Protein AF-A0A6B2G668-F1 (afdb_monomer)

Secondary structure (DSSP, 8-state):
--S-SSTT-----PPPPPB-----HHHHHT--SHHHHHHHHHHHHHHHHHHHHTT-TT--HHHHHHHHHHHHHHHHHHHS---SSTT-HHHHHHHHHHHHTT--EEEE-SS-TT-EEEES-HHHHHHHHHHHHHHHHHHHHHHHHHT-SS--HHHHHHHHHHHHHHHHHHHHHHHHHHHH-HHHHT--TTSPP-TTSHHHHHHHHHHHHHHHHHHHHHHHHHTT--HHHHHHHHHHHHHHHHHHHHHHHTTTTS--HHHHHHHHHHHHHHHHHHHHHHHHHHHHHHHTT-HHHHHHHHHHHHHHHHHHHHHHHHHHHT--TT---

Solvent-accessible surface area (backbone atoms only — not comparable to full-atom values): 17352 Å² total; per-residue (Å²): 145,80,86,58,80,62,83,70,70,82,81,92,77,72,56,82,61,54,65,65,91,62,80,53,60,60,54,45,76,71,31,88,48,74,65,48,41,50,50,46,52,46,56,35,52,48,48,52,54,42,59,50,46,76,72,41,87,82,55,48,75,66,60,51,48,53,40,47,52,62,43,50,51,57,52,44,44,45,65,58,42,87,59,97,52,94,83,29,68,66,54,28,52,52,49,15,61,52,55,27,56,48,44,73,44,44,33,44,28,46,54,31,80,92,44,73,49,74,45,56,28,49,63,55,50,53,25,52,53,29,40,42,48,16,47,49,30,41,50,52,20,47,51,54,56,70,72,46,90,64,96,47,70,66,56,53,50,50,24,35,52,27,14,53,50,14,22,50,27,23,50,50,20,51,52,46,31,62,76,72,35,46,83,68,29,69,55,59,97,84,58,77,76,47,62,66,29,60,43,52,33,48,26,53,24,24,44,28,52,18,53,31,32,51,52,50,41,50,53,37,57,75,69,64,53,59,68,67,62,49,49,52,41,44,52,53,25,36,50,28,26,50,50,25,43,58,46,51,55,78,42,71,91,67,58,46,63,60,39,47,37,50,54,38,49,40,49,38,50,29,42,52,50,47,29,52,44,30,48,54,49,19,54,53,29,43,77,67,70,37,51,72,60,15,54,50,26,49,50,53,26,56,54,37,50,57,51,39,55,52,37,50,53,52,42,64,69,48,65,59,101,82,64,101,121

pLDDT: mean 86.09, std 13.9, range [29.0, 98.5]

Mean predicted aligned error: 7.04 Å

Organism: Myxobolus squamalis (NCBI:txid59785)

InterPro domains:
  IPR004328 BRO1 domain [PF03097] (101-308)
  IPR004328 BRO1 domain [PS51180] (1-325)
  IPR004328 BRO1 domain [SM01041] (10-325)
  IPR038499 BRO1 domain superfamily [G3DSA:1.25.40.280] (6-325)
  IPR038898 BRO1 domain-containing protein BROX [PTHR23032] (7-321)

Foldseek 3Di:
DAPDLLVQDDDDAFDFKDKDQWQLVLQVVVQPDPVSVVLSVQLRVLVVVLRVLLVDPPRDPVNNVVSLVSNLVSLVCLQAPDDPDPVCPVVRNVSSVVSQQRTKMWMAFRQHRVDIDIDRGSLVVLLSSLLSLLRSLQVVLNVLSVPDPHDDPVSLVSSLVSLVSSLVSLVVSLVSCVVPVVCPAPDDLPDADGCSHPLNSLLSSLSSVLSSLSSVLSVCVVVVHDLVVNLVSLVSSLVSLVSNLVSLVSCVVRHDLRSVLVSLVSVLSNLSSLLVSLQSVLVVCVVVVVNVSSVVSVVSNVVSVVVSVVSVVVNVVSDDPPDPD

Sequence (325 aa):
RVYSVIMDIWWYRNNLKKTSENKFEMMKVYAINSYSNAVCNNFRSIRANLTSMFWDENTSTDNLEIGLKNYLSLLNDALHPNLSSSENDKKSVEFSNKMRKLVTFSWNQSVCKENEAVCTDIAFDMFNILFQAGLFFSIKARNTVLELQNYNEESITSAFRNLKKAAGYFQKSREIAKSFLMESFNGDAYRKPSDLDDRIVTAHYLQCMGEATELAIMRAKENKLKAEVISELNIQAINHYRQACRELASFSTKTTQQLLKWITFINLKTQLIEVRSYHTLSQVMLNQEKCGHALRCIRECSEGIKLLQKLVKQFENSHSPHNKE

Structure (mmCIF, N/CA/C/O backbone):
data_AF-A0A6B2G668-F1
#
_entry.id   AF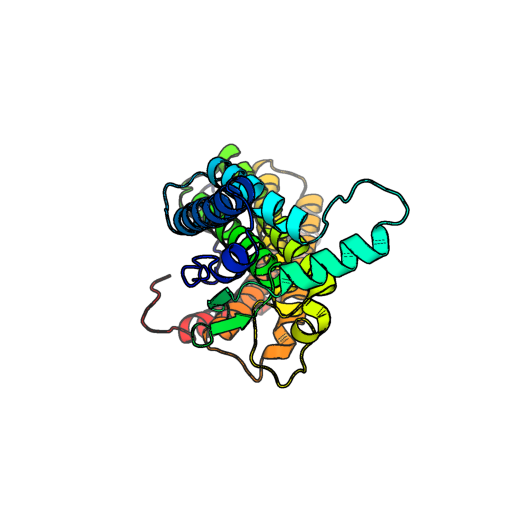-A0A6B2G668-F1
#
loop_
_atom_site.group_PDB
_atom_site.id
_atom_site.type_symbol
_atom_site.label_atom_id
_atom_site.label_alt_id
_atom_site.label_comp_id
_atom_site.label_asym_id
_atom_site.label_entity_id
_atom_site.label_seq_id
_atom_site.pdbx_PDB_ins_code
_atom_site.Cartn_x
_atom_site.Cartn_y
_atom_site.Cartn_z
_atom_site.occupancy
_atom_site.B_iso_or_equiv
_atom_site.auth_seq_id
_atom_site.auth_comp_id
_atom_site.auth_asym_id
_atom_site.auth_atom_id
_atom_site.pdbx_PDB_model_num
ATOM 1 N N . ARG A 1 1 ? -4.961 8.803 33.121 1.00 34.62 1 ARG A N 1
ATOM 2 C CA . ARG A 1 1 ? -5.962 8.729 32.026 1.00 34.62 1 ARG A CA 1
ATOM 3 C C . ARG A 1 1 ? -5.492 9.451 30.740 1.00 34.62 1 ARG A C 1
ATOM 5 O O . ARG A 1 1 ? -6.336 9.972 30.033 1.00 34.62 1 ARG A O 1
ATOM 12 N N . VAL A 1 2 ? -4.185 9.455 30.414 1.00 29.27 2 VAL A N 1
ATOM 13 C CA . VAL A 1 2 ? -3.633 10.013 29.145 1.00 29.27 2 VAL A CA 1
ATOM 14 C C . VAL A 1 2 ? -2.539 9.110 28.529 1.00 29.27 2 VAL A C 1
ATOM 16 O O . VAL A 1 2 ? -2.069 9.354 27.429 1.00 29.27 2 VAL A O 1
ATOM 19 N N . TYR A 1 3 ? -2.169 8.000 29.173 1.00 29.00 3 TYR A N 1
ATOM 20 C CA . TYR A 1 3 ? -1.243 7.038 28.574 1.00 29.00 3 TYR A CA 1
ATOM 21 C C . TYR A 1 3 ? -2.004 6.085 27.635 1.00 29.00 3 TYR A C 1
ATOM 23 O O . TYR A 1 3 ? -2.989 5.490 28.063 1.00 29.00 3 TYR A O 1
ATOM 31 N N . SER A 1 4 ? -1.497 5.941 26.403 1.00 40.59 4 SER A N 1
ATOM 32 C CA . SER A 1 4 ? -1.741 4.849 25.435 1.00 40.59 4 SER A CA 1
ATOM 33 C C . SER A 1 4 ? -2.722 5.034 24.258 1.00 40.59 4 SER A C 1
ATOM 35 O O . SER A 1 4 ? -3.169 4.042 23.693 1.00 40.59 4 SER A O 1
ATOM 37 N N . VAL A 1 5 ? -3.012 6.248 23.771 1.00 42.16 5 VAL A N 1
ATOM 38 C CA . VAL A 1 5 ? -3.681 6.350 22.445 1.00 42.16 5 VAL A CA 1
ATOM 39 C C . V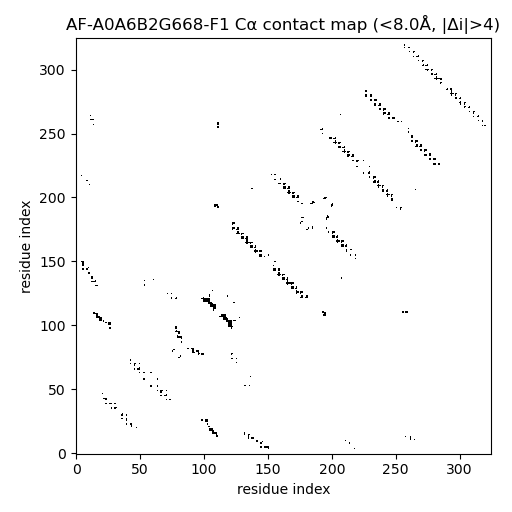AL A 1 5 ? -2.726 5.954 21.301 1.00 42.16 5 VAL A C 1
ATOM 41 O O . VAL A 1 5 ? -3.164 5.375 20.311 1.00 42.16 5 VAL A O 1
ATOM 44 N N . ILE A 1 6 ? -1.416 6.188 21.461 1.00 44.66 6 ILE A N 1
ATOM 45 C CA . ILE A 1 6 ? -0.401 5.887 20.431 1.00 44.66 6 ILE A CA 1
ATOM 46 C C . ILE A 1 6 ? 0.139 4.456 20.500 1.00 44.66 6 ILE A C 1
ATOM 48 O O . ILE A 1 6 ? 0.384 3.863 19.455 1.00 44.66 6 ILE A O 1
ATOM 52 N N . MET A 1 7 ? 0.238 3.853 21.694 1.00 47.22 7 MET A N 1
ATOM 53 C CA . MET A 1 7 ? 0.719 2.463 21.863 1.00 47.22 7 MET A CA 1
ATOM 54 C C . MET A 1 7 ? -0.196 1.396 21.226 1.00 47.22 7 MET A C 1
ATOM 56 O O . MET A 1 7 ? 0.107 0.208 21.253 1.00 47.22 7 MET A O 1
ATOM 60 N N . ASP A 1 8 ? -1.308 1.820 20.636 1.00 63.72 8 ASP A N 1
ATOM 61 C CA . ASP A 1 8 ? -2.401 0.982 20.165 1.00 63.72 8 ASP A CA 1
ATOM 62 C C . ASP A 1 8 ? -2.439 0.824 18.631 1.00 63.72 8 ASP A C 1
ATOM 64 O O . ASP A 1 8 ? -3.310 0.108 18.107 1.00 63.72 8 ASP A O 1
ATOM 68 N N . ILE A 1 9 ? -1.529 1.498 17.913 1.00 77.06 9 ILE A N 1
ATOM 69 C CA . ILE A 1 9 ? -1.408 1.459 16.453 1.00 77.06 9 ILE A CA 1
ATOM 70 C C . ILE A 1 9 ? -0.158 0.677 16.066 1.00 77.06 9 ILE A C 1
ATOM 72 O O . ILE A 1 9 ? 0.967 1.152 16.148 1.00 77.06 9 ILE A O 1
ATOM 76 N N . TRP A 1 10 ? -0.389 -0.537 15.586 1.00 85.44 10 TRP A N 1
ATOM 77 C CA . TRP A 1 10 ? 0.645 -1.420 15.065 1.00 85.44 10 TRP A CA 1
ATOM 78 C C . TRP A 1 10 ? 0.310 -1.812 13.631 1.00 85.44 10 TRP A C 1
ATOM 80 O O . TRP A 1 10 ? -0.824 -2.210 13.362 1.00 85.44 10 TRP A O 1
ATOM 90 N N . TRP A 1 11 ? 1.265 -1.700 12.707 1.00 91.75 11 TRP A N 1
ATOM 91 C CA . TRP A 1 11 ? 1.040 -1.999 11.295 1.00 91.75 11 TRP A CA 1
ATOM 92 C C . TRP A 1 11 ? 2.079 -2.960 10.729 1.00 91.75 11 TRP A C 1
ATOM 94 O O . TRP A 1 11 ? 3.279 -2.687 10.746 1.00 91.75 11 TRP A O 1
ATOM 104 N N . TYR A 1 12 ? 1.605 -4.063 10.157 1.00 91.25 12 TYR A N 1
ATOM 105 C CA . TYR A 1 12 ? 2.434 -4.998 9.411 1.00 91.25 12 TYR A CA 1
ATOM 106 C C . TYR A 1 12 ? 2.729 -4.466 8.003 1.00 91.25 12 TYR A C 1
ATOM 108 O O . TYR A 1 12 ? 1.878 -3.842 7.354 1.00 91.25 12 TYR A O 1
ATOM 116 N N . ARG A 1 13 ? 3.941 -4.734 7.511 1.00 90.50 13 ARG A N 1
ATOM 117 C CA . ARG A 1 13 ? 4.382 -4.367 6.163 1.00 90.50 13 ARG A CA 1
ATOM 118 C C . ARG A 1 13 ? 4.992 -5.566 5.459 1.00 90.50 13 ARG A C 1
ATOM 120 O O . ARG A 1 13 ? 5.776 -6.312 6.040 1.00 90.50 13 ARG A O 1
ATOM 127 N N . ASN A 1 14 ? 4.663 -5.707 4.179 1.00 90.56 14 ASN A N 1
ATOM 128 C CA . ASN A 1 14 ? 5.443 -6.551 3.286 1.00 90.56 14 ASN A CA 1
ATOM 129 C C . ASN A 1 14 ? 6.790 -5.882 2.994 1.00 90.56 14 ASN A C 1
ATOM 131 O O . ASN A 1 14 ? 6.941 -4.665 3.103 1.00 90.56 14 ASN A O 1
ATOM 135 N N . ASN A 1 15 ? 7.774 -6.698 2.627 1.00 89.25 15 ASN A N 1
ATOM 136 C CA . ASN A 1 15 ? 9.116 -6.210 2.341 1.00 89.25 15 ASN A CA 1
ATOM 137 C C . ASN A 1 15 ? 9.142 -5.396 1.047 1.00 89.25 15 ASN A C 1
ATOM 139 O O . ASN A 1 15 ? 8.422 -5.702 0.095 1.00 89.25 15 ASN A O 1
ATOM 143 N N . LEU A 1 16 ? 10.046 -4.419 1.005 1.00 92.62 16 LEU A N 1
ATOM 144 C CA . LEU A 1 16 ? 10.418 -3.737 -0.224 1.00 92.62 16 LEU A CA 1
ATOM 145 C C . LEU A 1 16 ? 10.910 -4.738 -1.278 1.00 92.62 16 LEU A C 1
ATOM 147 O O . LEU A 1 16 ? 11.586 -5.730 -0.976 1.00 92.62 16 LEU A O 1
ATOM 151 N N . LYS A 1 17 ? 10.574 -4.449 -2.531 1.00 92.56 17 LYS A N 1
ATOM 152 C CA . LYS A 1 17 ? 10.952 -5.248 -3.687 1.00 92.56 17 LYS A CA 1
ATOM 153 C C . LYS A 1 17 ? 12.376 -4.917 -4.127 1.00 92.56 17 LYS A C 1
ATOM 155 O O . LYS A 1 17 ? 12.809 -3.766 -4.094 1.00 92.56 17 LYS A O 1
ATOM 160 N N . LYS A 1 18 ? 13.099 -5.943 -4.559 1.00 91.75 18 LYS A N 1
ATOM 161 C CA . LYS A 1 18 ? 14.429 -5.885 -5.162 1.00 91.75 18 LYS A CA 1
ATOM 162 C C . LYS A 1 18 ? 14.295 -6.052 -6.669 1.00 91.75 18 LYS A C 1
ATOM 164 O O . LYS A 1 18 ? 13.475 -6.842 -7.135 1.00 91.75 18 LYS A O 1
ATOM 169 N N . THR A 1 19 ? 15.137 -5.333 -7.397 1.00 93.38 19 THR A N 1
ATOM 170 C CA . THR A 1 19 ? 15.257 -5.419 -8.852 1.00 93.38 19 THR A CA 1
ATOM 171 C C . THR A 1 19 ? 16.706 -5.641 -9.239 1.00 93.38 19 THR A C 1
ATOM 173 O O . THR A 1 19 ? 17.610 -5.152 -8.561 1.00 93.38 19 THR A O 1
ATOM 176 N N . SER A 1 20 ? 16.928 -6.317 -10.364 1.00 90.56 20 SER A N 1
ATOM 177 C CA . SER A 1 20 ? 18.243 -6.348 -11.002 1.00 90.56 20 SER A CA 1
ATOM 178 C C . SER A 1 20 ? 18.624 -4.970 -11.566 1.00 90.56 20 SER A C 1
ATOM 180 O O . SER A 1 20 ? 17.755 -4.158 -11.922 1.00 90.56 20 SER A O 1
ATOM 182 N N . GLU A 1 21 ? 19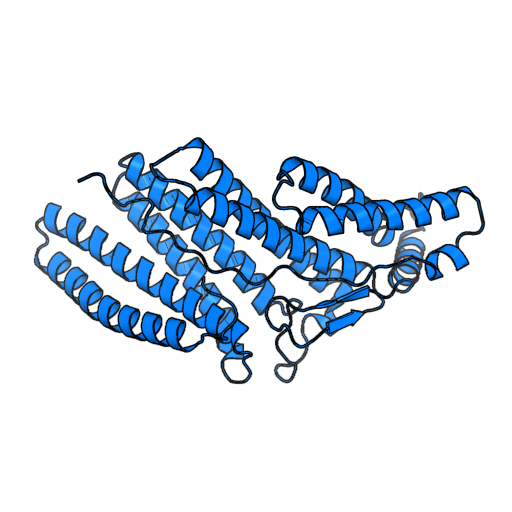.929 -4.703 -11.674 1.00 88.38 21 GLU A N 1
ATOM 183 C CA . GLU A 1 21 ? 20.428 -3.551 -12.430 1.00 88.38 21 GLU A CA 1
ATOM 184 C C . GLU A 1 21 ? 20.060 -3.719 -13.912 1.00 88.38 21 GLU A C 1
ATOM 186 O O . GLU A 1 21 ? 20.155 -4.817 -14.466 1.00 88.38 21 GLU A O 1
ATOM 191 N N . ASN A 1 22 ? 19.653 -2.628 -14.563 1.00 85.19 22 ASN A N 1
ATOM 192 C CA . ASN A 1 22 ? 19.373 -2.617 -15.991 1.00 85.19 22 ASN A CA 1
ATOM 193 C C . ASN A 1 22 ? 20.272 -1.611 -16.706 1.00 85.19 22 ASN A C 1
ATOM 195 O O . ASN A 1 22 ? 20.292 -0.428 -16.366 1.00 85.19 22 ASN A O 1
ATOM 199 N N . LYS A 1 23 ? 21.016 -2.088 -17.704 1.00 83.31 23 LYS A N 1
ATOM 200 C CA . LYS A 1 23 ? 21.952 -1.269 -18.483 1.00 83.31 23 LYS A CA 1
ATOM 201 C C . LYS A 1 23 ? 21.315 -0.618 -19.716 1.00 83.31 23 LYS A C 1
ATOM 203 O O . LYS A 1 23 ? 21.957 0.229 -20.331 1.00 83.31 23 LYS A O 1
ATOM 208 N N . PHE A 1 24 ? 20.078 -0.995 -20.061 1.00 84.56 24 PHE A N 1
ATOM 209 C CA . PHE A 1 24 ? 19.338 -0.495 -21.226 1.00 84.56 24 PHE A CA 1
ATOM 210 C C . PHE A 1 24 ? 20.064 -0.714 -22.571 1.00 84.56 24 PHE A C 1
ATOM 212 O O . PHE A 1 24 ? 19.872 0.043 -23.518 1.00 84.56 24 PHE A O 1
ATOM 219 N N . GLU A 1 25 ? 20.891 -1.762 -22.681 1.00 79.81 25 GLU A N 1
ATOM 220 C CA . GLU A 1 25 ? 21.737 -2.002 -23.866 1.00 79.81 25 GLU A CA 1
ATOM 221 C C . GLU A 1 25 ? 20.923 -2.186 -25.152 1.00 79.81 25 GLU A C 1
ATOM 223 O O . GLU A 1 25 ? 21.275 -1.637 -26.190 1.00 79.81 25 GLU A O 1
ATOM 228 N N . MET A 1 26 ? 19.783 -2.876 -25.083 1.00 80.25 26 MET A N 1
ATOM 229 C CA . MET A 1 26 ? 18.918 -3.058 -26.252 1.00 80.25 26 MET A CA 1
ATOM 230 C C . MET A 1 26 ? 18.333 -1.740 -26.762 1.00 80.25 26 MET A C 1
ATOM 232 O O . MET A 1 26 ? 18.198 -1.579 -27.967 1.00 80.25 26 MET A O 1
ATOM 236 N N . MET A 1 27 ? 18.048 -0.765 -25.892 1.00 80.50 27 MET A N 1
ATOM 237 C CA . MET A 1 27 ? 17.644 0.573 -26.346 1.00 80.50 27 MET A CA 1
ATOM 238 C C . MET A 1 27 ? 18.794 1.295 -27.055 1.00 80.50 27 MET A C 1
ATOM 240 O O . MET A 1 27 ? 18.551 1.991 -28.039 1.00 80.50 27 MET A O 1
ATOM 244 N N . LYS A 1 28 ? 20.045 1.078 -26.623 1.00 78.00 28 LYS A N 1
ATOM 245 C CA . LYS A 1 28 ? 21.222 1.647 -27.297 1.00 78.00 28 LYS A CA 1
ATOM 246 C C . LYS A 1 28 ? 21.428 1.091 -28.703 1.00 78.00 28 LYS A C 1
ATOM 248 O O . LYS A 1 28 ? 21.901 1.826 -29.560 1.00 78.00 28 LYS A O 1
ATOM 253 N N . VAL A 1 29 ? 21.028 -0.155 -28.977 1.00 81.38 29 VAL A N 1
ATOM 254 C CA . VAL A 1 29 ? 21.064 -0.719 -30.344 1.00 81.38 29 VAL A CA 1
ATOM 255 C C . VAL A 1 29 ? 20.230 0.125 -31.317 1.00 81.38 29 VAL A C 1
ATOM 257 O O . VAL A 1 29 ? 20.604 0.283 -32.475 1.00 81.38 29 VAL A O 1
ATOM 260 N N . TYR A 1 30 ? 19.134 0.720 -30.841 1.00 77.94 30 TYR A N 1
ATOM 261 C CA . TYR A 1 30 ? 18.271 1.604 -31.632 1.00 77.94 30 TYR A CA 1
ATOM 262 C C . TYR A 1 30 ? 18.656 3.091 -31.526 1.00 77.94 30 TYR A C 1
ATOM 264 O O . TYR A 1 30 ? 18.058 3.932 -32.199 1.00 77.94 30 TYR A O 1
ATOM 272 N N . ALA A 1 31 ? 19.651 3.443 -30.707 1.00 80.75 31 ALA A N 1
ATOM 273 C CA . ALA A 1 31 ? 20.118 4.812 -30.533 1.00 80.75 31 ALA A CA 1
ATOM 274 C C . ALA A 1 31 ? 21.119 5.192 -31.637 1.00 80.75 31 ALA A C 1
ATOM 276 O O . ALA A 1 31 ? 22.329 5.033 -31.500 1.00 80.75 31 ALA A O 1
ATOM 277 N N . ILE A 1 32 ? 20.601 5.730 -32.743 1.00 80.69 32 ILE A N 1
ATOM 278 C CA . ILE A 1 32 ? 21.392 6.019 -33.955 1.00 80.69 32 ILE A CA 1
ATOM 279 C C . ILE A 1 32 ? 22.260 7.286 -33.805 1.00 80.69 32 ILE A C 1
ATOM 281 O O . ILE A 1 32 ? 23.269 7.434 -34.489 1.00 80.69 32 ILE A O 1
ATOM 285 N N . ASN A 1 33 ? 21.899 8.213 -32.909 1.00 84.81 33 ASN A N 1
ATOM 286 C CA . ASN A 1 33 ? 22.607 9.485 -32.717 1.00 84.81 33 ASN A CA 1
ATOM 287 C C . ASN A 1 33 ? 23.057 9.713 -31.260 1.00 84.81 33 ASN A C 1
ATOM 289 O O . ASN A 1 33 ? 22.611 9.041 -30.326 1.00 84.81 33 ASN A O 1
ATOM 293 N N . SER A 1 34 ? 23.953 10.688 -31.063 1.00 85.62 34 SER A N 1
ATOM 294 C CA . SER A 1 34 ? 24.505 11.047 -29.746 1.00 85.62 34 SER A CA 1
ATOM 295 C C . SER A 1 34 ? 23.423 11.442 -28.737 1.00 85.62 34 SER A C 1
ATOM 297 O O . SER A 1 34 ? 23.525 11.094 -27.562 1.00 85.62 34 SER A O 1
ATOM 299 N N . TYR A 1 35 ? 22.353 12.092 -29.201 1.00 84.38 35 TYR A N 1
ATOM 300 C CA . TYR A 1 35 ? 21.208 12.470 -28.376 1.00 84.38 35 TYR A CA 1
ATOM 301 C C . TYR A 1 35 ? 20.456 11.248 -27.826 1.00 84.38 35 TYR A C 1
ATOM 303 O O . TYR A 1 35 ? 20.211 11.154 -26.627 1.00 84.38 35 TYR A O 1
ATOM 311 N N . SER A 1 36 ? 20.159 10.261 -28.671 1.00 82.69 36 SER A N 1
ATOM 312 C CA . SER A 1 36 ? 19.461 9.027 -28.278 1.00 82.69 36 SER A CA 1
ATOM 313 C C . SER A 1 36 ? 20.292 8.197 -27.294 1.00 82.69 36 SER A C 1
ATOM 315 O O . SER A 1 36 ? 19.753 7.612 -26.353 1.00 82.69 36 SER A O 1
ATOM 317 N N . ASN A 1 37 ? 21.620 8.202 -27.455 1.00 84.94 37 ASN A N 1
ATOM 318 C CA . ASN A 1 37 ? 22.536 7.589 -26.493 1.00 84.94 37 ASN A CA 1
ATOM 319 C C . ASN A 1 37 ? 22.541 8.326 -25.146 1.00 84.94 37 ASN A C 1
ATOM 321 O O . ASN A 1 37 ? 22.518 7.682 -24.095 1.00 84.94 37 ASN A O 1
ATOM 325 N N . ALA A 1 38 ? 22.512 9.662 -25.157 1.00 86.56 38 ALA A N 1
ATOM 326 C CA . ALA A 1 38 ? 22.386 10.455 -23.937 1.00 86.56 38 ALA A CA 1
ATOM 327 C C . ALA A 1 38 ? 21.068 10.157 -23.200 1.00 86.56 38 ALA A C 1
ATOM 329 O O . ALA A 1 38 ? 21.081 9.990 -21.981 1.00 86.56 38 ALA A O 1
ATOM 330 N N . VAL A 1 39 ? 19.956 9.990 -23.927 1.00 84.81 39 VAL A N 1
ATOM 331 C CA . VAL A 1 39 ? 18.661 9.586 -23.353 1.00 84.81 39 VAL A CA 1
ATOM 332 C C . VAL A 1 39 ? 18.754 8.212 -22.682 1.00 84.81 39 VAL A C 1
ATOM 334 O O . VAL A 1 39 ? 18.346 8.076 -21.531 1.00 84.81 39 VAL A O 1
ATOM 337 N N . CYS A 1 40 ? 19.348 7.206 -23.333 1.00 86.06 40 CYS A N 1
ATOM 338 C CA . CYS A 1 40 ? 19.516 5.870 -22.739 1.00 86.06 40 CYS A CA 1
ATOM 339 C C . CYS A 1 40 ? 20.367 5.901 -21.456 1.00 86.06 40 CYS A C 1
ATOM 341 O O . CYS A 1 40 ? 20.038 5.246 -20.464 1.00 86.06 40 CYS A O 1
ATOM 343 N N . ASN A 1 41 ? 21.441 6.696 -21.446 1.00 88.19 41 ASN A N 1
ATOM 344 C CA . ASN A 1 41 ? 22.265 6.889 -20.251 1.00 88.19 41 ASN A CA 1
ATOM 345 C C . ASN A 1 41 ? 21.493 7.605 -19.133 1.00 88.19 41 ASN A C 1
ATOM 347 O O . ASN A 1 41 ? 21.644 7.248 -17.963 1.00 88.19 41 ASN A O 1
ATOM 351 N N . ASN A 1 42 ? 20.629 8.558 -19.489 1.00 89.06 42 ASN A N 1
ATOM 352 C CA . ASN A 1 42 ? 19.759 9.242 -18.541 1.00 89.06 42 ASN A CA 1
ATOM 353 C C . ASN A 1 42 ? 18.739 8.278 -17.907 1.00 89.06 42 ASN A C 1
ATOM 355 O O . ASN A 1 42 ? 18.627 8.232 -16.685 1.00 89.06 42 ASN A O 1
ATOM 359 N N . PHE A 1 43 ? 18.081 7.426 -18.708 1.00 89.50 43 PHE A N 1
ATOM 360 C CA . PHE A 1 43 ? 17.201 6.353 -18.214 1.00 89.50 43 PHE A CA 1
ATOM 361 C C . PHE A 1 43 ? 17.905 5.473 -17.176 1.00 89.50 43 PHE A C 1
ATOM 363 O O . PHE A 1 43 ? 17.362 5.226 -16.096 1.00 89.50 43 PHE A O 1
ATOM 370 N N . ARG A 1 44 ? 19.131 5.029 -17.483 1.00 91.88 44 ARG A N 1
ATOM 371 C CA . ARG A 1 44 ? 19.931 4.201 -16.574 1.00 91.88 44 ARG A CA 1
ATOM 372 C C . ARG A 1 44 ? 20.255 4.931 -15.273 1.00 91.88 44 ARG A C 1
ATOM 374 O O . ARG A 1 44 ? 20.041 4.371 -14.200 1.00 91.88 44 ARG A O 1
ATOM 381 N N . SER A 1 45 ? 20.775 6.155 -15.365 1.00 92.88 45 SER A N 1
ATOM 382 C CA . SER A 1 45 ? 21.207 6.935 -14.200 1.00 92.88 45 SER A CA 1
ATOM 383 C C . SER A 1 45 ? 20.033 7.287 -13.282 1.00 92.88 45 SER A C 1
ATOM 385 O O . SER A 1 45 ? 20.111 7.049 -12.076 1.00 92.88 45 SER A O 1
ATOM 387 N N . ILE A 1 46 ? 18.917 7.757 -13.851 1.00 94.69 46 ILE A N 1
ATOM 388 C CA . ILE A 1 46 ? 17.707 8.096 -13.094 1.00 94.69 46 ILE A CA 1
ATOM 389 C C . ILE A 1 46 ? 17.131 6.854 -12.413 1.00 94.69 46 ILE A C 1
ATOM 391 O O . ILE A 1 46 ? 16.832 6.912 -11.220 1.00 94.69 46 ILE A O 1
ATOM 395 N N . ARG A 1 47 ? 17.014 5.722 -13.128 1.00 95.00 47 ARG A N 1
ATOM 396 C CA . ARG A 1 47 ? 16.509 4.479 -12.529 1.00 95.00 47 ARG A CA 1
ATOM 397 C C . ARG A 1 47 ? 17.395 4.022 -11.378 1.00 95.00 47 ARG A C 1
ATOM 399 O O . ARG A 1 47 ? 16.870 3.713 -10.315 1.00 95.00 47 ARG A O 1
ATOM 406 N N . ALA A 1 48 ? 18.715 3.988 -11.575 1.00 94.12 48 ALA A N 1
ATOM 407 C CA . ALA A 1 48 ? 19.658 3.551 -10.549 1.00 94.12 48 ALA A CA 1
ATOM 408 C C . ALA A 1 48 ? 19.535 4.408 -9.280 1.00 94.12 48 ALA A C 1
ATOM 410 O O . ALA A 1 48 ? 19.331 3.858 -8.196 1.00 94.12 48 ALA A O 1
ATOM 411 N N . ASN A 1 49 ? 19.544 5.736 -9.437 1.00 94.44 49 ASN A N 1
ATOM 412 C CA . ASN A 1 49 ? 19.388 6.687 -8.338 1.00 94.44 49 ASN A CA 1
ATOM 413 C C . ASN A 1 49 ? 18.050 6.506 -7.595 1.00 94.44 49 ASN A C 1
ATOM 415 O O . ASN A 1 49 ? 18.019 6.413 -6.368 1.00 94.44 49 ASN A O 1
ATOM 419 N N . LEU A 1 50 ? 16.940 6.377 -8.330 1.00 96.31 50 LEU A N 1
ATOM 420 C CA . LEU A 1 50 ? 15.627 6.129 -7.732 1.00 96.31 50 LEU A CA 1
ATOM 421 C C . LEU A 1 50 ? 15.590 4.790 -6.980 1.00 96.31 50 LEU A C 1
ATOM 423 O O . LEU A 1 50 ? 15.065 4.711 -5.872 1.00 96.31 50 LEU A O 1
ATOM 427 N N . THR A 1 51 ? 16.160 3.728 -7.553 1.00 94.75 51 THR A N 1
ATOM 428 C CA . THR A 1 51 ? 16.173 2.421 -6.889 1.00 94.75 51 THR A CA 1
ATOM 429 C C . THR A 1 51 ? 16.996 2.426 -5.606 1.00 94.75 51 THR A C 1
ATOM 431 O O . THR A 1 51 ? 16.572 1.791 -4.646 1.00 94.75 51 THR A O 1
ATOM 434 N N . SER A 1 52 ? 18.109 3.169 -5.543 1.00 94.12 52 SER A N 1
ATOM 435 C CA . SER A 1 52 ? 18.882 3.319 -4.304 1.00 94.12 52 SER A CA 1
ATOM 436 C C . SER A 1 52 ? 18.141 4.125 -3.238 1.00 94.12 52 SER A C 1
ATOM 438 O O . SER A 1 52 ? 18.193 3.752 -2.070 1.00 94.12 52 SER A O 1
ATOM 440 N N . MET A 1 53 ? 17.387 5.160 -3.630 1.00 95.44 53 MET A N 1
ATOM 441 C CA . MET A 1 53 ? 16.587 5.978 -2.704 1.00 95.44 53 MET A CA 1
ATOM 442 C C . MET A 1 53 ? 15.563 5.154 -1.907 1.00 95.44 53 MET A C 1
ATOM 444 O O . MET A 1 53 ? 15.302 5.455 -0.748 1.00 95.44 53 MET A O 1
ATOM 448 N N . PHE A 1 54 ? 14.995 4.085 -2.481 1.00 94.06 54 PHE A N 1
ATOM 449 C CA . PHE A 1 54 ? 14.049 3.231 -1.747 1.00 94.06 54 PHE A CA 1
ATOM 450 C C . PHE A 1 54 ? 14.674 2.482 -0.563 1.00 94.06 54 PHE A C 1
ATOM 452 O O . PHE A 1 54 ? 13.944 2.104 0.351 1.00 94.06 54 PHE A O 1
ATOM 459 N N . TRP A 1 55 ? 15.984 2.229 -0.596 1.00 91.56 55 TRP A N 1
ATOM 460 C CA . TRP A 1 55 ? 16.697 1.456 0.427 1.00 91.56 55 TRP A CA 1
ATOM 461 C C . TRP A 1 55 ? 17.469 2.330 1.415 1.00 91.56 55 TRP A C 1
ATOM 463 O O . TRP A 1 55 ? 17.973 1.812 2.407 1.00 91.56 55 TRP A O 1
ATOM 473 N N . ASP A 1 56 ? 17.557 3.634 1.162 1.00 91.38 56 ASP A N 1
ATOM 474 C CA . ASP A 1 56 ? 18.166 4.586 2.080 1.00 91.38 56 ASP A CA 1
ATOM 475 C C . ASP A 1 56 ? 17.135 5.081 3.105 1.00 91.38 56 ASP A C 1
ATOM 477 O O . ASP A 1 56 ? 16.147 5.746 2.779 1.00 91.38 56 ASP A O 1
ATOM 481 N N . GLU A 1 57 ? 17.381 4.775 4.377 1.00 84.88 57 GLU A N 1
ATOM 482 C CA . GLU A 1 57 ? 16.515 5.170 5.487 1.00 84.88 57 GLU A CA 1
ATOM 483 C C . GLU A 1 57 ? 16.417 6.693 5.643 1.00 84.88 57 GLU A C 1
ATOM 485 O O . GLU A 1 57 ? 15.377 7.189 6.084 1.00 84.88 57 GLU A O 1
ATOM 490 N N . ASN A 1 58 ? 17.434 7.444 5.214 1.00 89.50 58 ASN A N 1
ATOM 491 C CA . ASN A 1 58 ? 17.465 8.905 5.313 1.00 89.50 58 ASN A CA 1
ATOM 492 C C . ASN A 1 58 ? 16.770 9.608 4.145 1.00 89.50 58 ASN A C 1
ATOM 494 O O . ASN A 1 58 ? 16.577 10.825 4.179 1.00 89.50 58 ASN A O 1
ATOM 498 N N . THR A 1 59 ? 16.346 8.864 3.120 1.00 92.19 59 THR A N 1
ATOM 499 C CA . THR A 1 59 ? 15.630 9.452 1.992 1.00 92.19 59 THR A CA 1
ATOM 500 C C . THR A 1 59 ? 14.312 10.071 2.471 1.00 92.19 59 THR A C 1
ATOM 502 O O . THR A 1 59 ? 13.442 9.399 3.045 1.00 92.19 59 THR A O 1
ATOM 505 N N . SER A 1 60 ? 14.172 11.378 2.229 1.00 93.06 60 SER A N 1
ATOM 506 C CA . SER A 1 60 ? 12.954 12.134 2.511 1.00 93.06 60 SER A CA 1
ATOM 507 C C . SER A 1 60 ? 11.858 11.789 1.502 1.00 93.06 60 SER A C 1
ATOM 509 O O . SER A 1 60 ? 12.123 11.402 0.360 1.00 93.06 60 SER A O 1
ATOM 511 N N . THR A 1 61 ? 10.601 11.963 1.908 1.00 93.88 61 THR A N 1
ATOM 512 C CA . THR A 1 61 ? 9.461 11.728 1.013 1.00 93.88 61 THR A CA 1
ATOM 513 C C . THR A 1 61 ? 9.492 12.627 -0.216 1.00 93.88 61 THR A C 1
ATOM 515 O O . THR A 1 61 ? 9.103 12.189 -1.291 1.00 93.88 61 THR A O 1
ATOM 518 N N . ASP A 1 62 ? 9.988 13.855 -0.076 1.00 94.25 62 ASP A N 1
ATOM 519 C CA . ASP A 1 62 ? 9.979 14.843 -1.155 1.00 94.25 62 ASP A CA 1
ATOM 520 C C . ASP A 1 62 ? 11.079 14.547 -2.190 1.00 94.25 62 ASP A C 1
ATOM 522 O O . ASP A 1 62 ? 10.835 14.617 -3.395 1.00 94.25 62 ASP A O 1
ATOM 526 N N . ASN A 1 63 ? 12.264 14.108 -1.742 1.00 95.38 63 ASN A N 1
ATOM 527 C CA . ASN A 1 63 ? 13.340 13.678 -2.641 1.00 95.38 63 ASN A CA 1
ATOM 528 C C . ASN A 1 63 ? 12.920 12.461 -3.470 1.00 95.38 63 ASN A C 1
ATOM 530 O O . ASN A 1 63 ? 13.168 12.416 -4.678 1.00 95.38 63 ASN A O 1
ATOM 534 N N . LEU A 1 64 ? 12.237 11.500 -2.839 1.00 96.38 64 LEU A N 1
ATOM 535 C CA . LEU A 1 64 ? 11.710 10.344 -3.551 1.00 96.38 64 LEU A CA 1
ATOM 536 C C . LEU A 1 64 ? 10.666 10.755 -4.597 1.00 96.38 64 LEU A C 1
ATOM 538 O O . LEU A 1 64 ? 10.667 10.208 -5.695 1.00 96.38 64 LEU A O 1
ATOM 542 N N . GLU A 1 65 ? 9.801 11.730 -4.306 1.00 96.19 65 GLU A N 1
ATOM 543 C CA . GLU A 1 65 ? 8.809 12.220 -5.275 1.00 96.19 65 GLU A CA 1
ATOM 544 C C . GLU A 1 65 ? 9.443 12.877 -6.491 1.00 96.19 65 GLU A C 1
ATOM 546 O O . GLU A 1 65 ? 8.974 12.665 -7.609 1.00 96.19 65 GLU A O 1
ATOM 551 N N . ILE A 1 66 ? 10.532 13.622 -6.302 1.00 96.75 66 ILE A N 1
ATOM 552 C CA . ILE A 1 66 ? 11.299 14.186 -7.415 1.00 96.75 66 ILE A CA 1
ATOM 553 C C . ILE A 1 66 ? 11.892 13.055 -8.267 1.00 96.75 66 ILE A C 1
ATOM 555 O O . ILE A 1 66 ? 11.741 13.062 -9.490 1.00 96.75 66 ILE A O 1
ATOM 559 N N . GLY A 1 67 ? 12.509 12.051 -7.634 1.00 96.75 67 GLY A N 1
ATOM 560 C CA . GLY A 1 67 ? 13.046 10.877 -8.328 1.00 96.75 67 GLY A CA 1
ATOM 561 C C . GLY A 1 67 ? 11.972 10.098 -9.095 1.00 96.75 67 GLY A C 1
ATOM 562 O O . GLY A 1 67 ? 12.161 9.763 -10.266 1.00 96.75 67 GLY A O 1
ATOM 563 N N . LEU A 1 68 ? 10.816 9.872 -8.463 1.00 97.50 68 LEU A N 1
ATOM 564 C CA . LEU A 1 68 ? 9.653 9.231 -9.072 1.00 97.50 68 LEU A CA 1
ATOM 565 C C . LEU A 1 68 ? 9.142 10.034 -10.260 1.00 97.50 68 LEU A C 1
ATOM 567 O O . LEU A 1 68 ? 8.950 9.460 -11.324 1.00 97.50 68 LEU A O 1
ATOM 571 N N . LYS A 1 69 ? 8.962 11.350 -10.118 1.00 96.62 69 LYS A N 1
ATOM 572 C CA . LYS A 1 69 ? 8.497 12.219 -11.204 1.00 96.62 69 LYS A CA 1
ATOM 573 C C . LYS A 1 69 ? 9.424 12.136 -12.415 1.00 96.62 69 LYS A C 1
ATOM 575 O O . LYS A 1 69 ? 8.934 11.951 -13.524 1.00 96.62 69 LYS A O 1
ATOM 580 N N . ASN A 1 70 ? 10.736 12.214 -12.190 1.00 95.75 70 ASN A N 1
ATOM 581 C CA . ASN A 1 70 ? 11.740 12.161 -13.253 1.00 95.75 70 ASN A CA 1
ATOM 582 C C . ASN A 1 70 ? 11.759 10.807 -13.971 1.00 95.75 70 ASN A C 1
ATOM 584 O O . ASN A 1 70 ? 11.918 10.758 -15.187 1.00 95.75 70 ASN A O 1
ATOM 588 N N . TYR A 1 71 ? 11.613 9.698 -13.239 1.00 96.12 71 TYR A N 1
ATOM 589 C CA . TYR A 1 71 ? 11.626 8.379 -13.867 1.00 96.12 71 TYR A CA 1
ATOM 590 C C . TYR A 1 71 ? 10.292 8.038 -14.535 1.00 96.12 71 TYR A C 1
ATOM 592 O O . TYR A 1 71 ? 10.262 7.583 -15.676 1.00 96.12 71 TYR A O 1
ATOM 600 N N . LEU A 1 72 ? 9.177 8.292 -13.849 1.00 95.69 72 LEU A N 1
ATOM 601 C CA . LEU A 1 72 ? 7.840 7.998 -14.356 1.00 95.69 72 LEU A CA 1
ATOM 602 C C . LEU A 1 72 ? 7.492 8.847 -15.578 1.00 95.69 72 LEU A C 1
ATOM 604 O O . LEU A 1 72 ? 6.779 8.341 -16.436 1.00 95.69 72 LEU A O 1
ATOM 608 N N . SER A 1 73 ? 7.998 10.082 -15.703 1.00 93.25 73 SER A N 1
ATOM 609 C CA . SER A 1 73 ? 7.818 10.866 -16.932 1.00 93.25 73 SER A CA 1
ATOM 610 C C . SER A 1 73 ? 8.476 10.179 -18.126 1.00 93.25 73 SER A C 1
ATOM 612 O O . SER A 1 73 ? 7.834 10.010 -19.154 1.00 93.25 73 SER A O 1
ATOM 614 N N . LEU A 1 74 ? 9.705 9.679 -17.961 1.00 90.81 74 LEU A N 1
ATOM 615 C CA . LEU A 1 74 ? 10.415 8.956 -19.016 1.00 90.81 74 LEU A CA 1
ATOM 616 C C . LEU A 1 74 ? 9.698 7.660 -19.420 1.00 90.81 74 LEU A C 1
ATOM 618 O O . LEU A 1 74 ? 9.592 7.352 -20.607 1.00 90.81 74 LEU A O 1
ATOM 622 N N . LEU A 1 75 ? 9.179 6.900 -18.448 1.00 92.06 75 LEU A N 1
ATOM 623 C CA . LEU A 1 75 ? 8.381 5.705 -18.744 1.00 92.06 75 LEU A CA 1
ATOM 624 C C . LEU A 1 75 ? 7.057 6.070 -19.420 1.00 92.06 75 LEU A C 1
ATOM 626 O O . LEU A 1 75 ? 6.652 5.401 -20.365 1.00 92.06 75 LEU A O 1
ATOM 630 N N . ASN A 1 76 ? 6.400 7.138 -18.969 1.00 90.88 76 ASN A N 1
ATOM 631 C CA . ASN A 1 76 ? 5.153 7.607 -19.556 1.00 90.88 76 ASN A CA 1
ATOM 632 C C . ASN A 1 76 ? 5.346 8.055 -21.008 1.00 90.88 76 ASN A C 1
ATOM 634 O O . ASN A 1 76 ? 4.532 7.693 -21.847 1.00 90.88 76 ASN A O 1
ATOM 638 N N . ASP A 1 77 ? 6.434 8.756 -21.323 1.00 87.94 77 ASP A N 1
ATOM 639 C CA . ASP A 1 77 ? 6.762 9.162 -22.694 1.00 87.94 77 ASP A CA 1
ATOM 640 C C . ASP A 1 77 ? 7.045 7.949 -23.596 1.00 87.94 77 ASP A C 1
ATOM 642 O O . ASP A 1 77 ? 6.708 7.956 -24.780 1.00 87.94 77 ASP A O 1
ATOM 646 N N . ALA A 1 78 ? 7.613 6.870 -23.042 1.00 85.81 78 ALA A N 1
ATOM 647 C CA . ALA A 1 78 ? 7.799 5.614 -23.767 1.00 85.81 78 ALA A CA 1
ATOM 648 C C . ALA A 1 78 ? 6.472 4.868 -24.020 1.00 85.81 78 ALA A C 1
ATOM 650 O O . ALA A 1 78 ? 6.321 4.228 -25.062 1.00 85.81 78 ALA A O 1
ATOM 651 N N . LEU A 1 79 ? 5.514 4.945 -23.088 1.00 86.44 79 LEU A N 1
ATOM 652 C CA . LEU A 1 79 ? 4.192 4.315 -23.213 1.00 86.44 79 LEU A CA 1
ATOM 653 C C . LEU A 1 79 ? 3.219 5.134 -24.071 1.00 86.44 79 LEU A C 1
ATOM 655 O O . LEU A 1 79 ? 2.419 4.559 -24.811 1.00 86.44 79 LEU A O 1
ATOM 659 N N . HIS A 1 80 ? 3.304 6.458 -23.989 1.00 85.19 80 HIS A N 1
ATOM 660 C CA . HIS A 1 80 ? 2.426 7.427 -24.638 1.00 85.19 80 HIS A CA 1
ATOM 661 C C . HIS A 1 80 ? 3.254 8.466 -25.410 1.00 85.19 80 HIS A C 1
ATOM 663 O O . HIS A 1 80 ? 3.277 9.644 -25.045 1.00 85.19 80 HIS A O 1
ATOM 669 N N . PRO A 1 81 ? 3.951 8.049 -26.479 1.00 79.38 81 PRO A N 1
ATOM 670 C CA . PRO A 1 81 ? 4.808 8.939 -27.249 1.00 79.38 81 PRO A CA 1
ATOM 671 C C . PRO A 1 81 ? 3.969 10.025 -27.930 1.00 79.38 81 PRO A C 1
ATOM 673 O O . PRO A 1 81 ? 3.070 9.733 -28.723 1.00 79.38 81 PRO A O 1
ATOM 676 N N . ASN A 1 82 ? 4.283 11.290 -27.651 1.00 72.06 82 ASN A N 1
ATOM 677 C CA . ASN A 1 82 ? 3.640 12.420 -28.314 1.00 72.06 82 ASN A CA 1
ATOM 678 C C . ASN A 1 82 ? 4.300 12.670 -29.679 1.00 72.06 82 ASN A C 1
ATOM 680 O O . ASN A 1 82 ? 5.288 13.397 -29.790 1.00 72.06 82 ASN A O 1
ATOM 684 N N . LEU A 1 83 ? 3.776 12.017 -30.719 1.00 69.62 83 LEU A N 1
ATOM 685 C CA . LEU A 1 83 ? 4.211 12.206 -32.102 1.00 69.62 83 LEU A CA 1
ATOM 686 C C . LEU A 1 83 ? 3.318 13.267 -32.755 1.00 69.62 83 LEU A C 1
ATOM 688 O O . LEU A 1 83 ? 2.141 13.029 -33.019 1.00 69.62 83 LEU A O 1
ATOM 692 N N . SER A 1 84 ? 3.872 14.444 -33.032 1.00 55.19 84 SER A N 1
ATOM 693 C CA . SER A 1 84 ? 3.160 15.619 -33.548 1.00 55.19 84 SER A CA 1
ATOM 694 C C . SER A 1 84 ? 2.537 15.406 -34.946 1.00 55.19 84 SER A C 1
ATOM 696 O O . SER A 1 84 ? 3.187 15.706 -35.944 1.00 55.19 84 SER A O 1
ATOM 698 N N . SER A 1 85 ? 1.309 14.871 -35.032 1.00 55.62 85 SER A N 1
ATOM 699 C CA . SER A 1 85 ? 0.300 15.071 -36.106 1.00 55.62 85 SER A CA 1
ATOM 700 C C . SER A 1 85 ? -0.899 14.111 -35.959 1.00 55.62 85 SER A C 1
ATOM 702 O O . SER A 1 85 ? -0.789 13.038 -35.378 1.00 55.62 85 SER A O 1
ATOM 704 N N . SER A 1 86 ? -2.063 14.487 -36.495 1.00 52.59 86 SER A N 1
ATOM 705 C CA . SER A 1 86 ? -3.358 13.793 -36.343 1.00 52.59 86 SER A CA 1
ATOM 706 C C . SER A 1 86 ? -3.489 12.437 -37.064 1.00 52.59 86 SER A C 1
ATOM 708 O O . SER A 1 86 ? -4.404 11.679 -36.763 1.00 52.59 86 SER A O 1
ATOM 710 N N . GLU A 1 87 ? -2.571 12.078 -37.968 1.00 55.09 87 GLU A N 1
ATOM 711 C CA . GLU A 1 87 ? -2.471 10.726 -38.557 1.00 55.09 87 GLU A CA 1
ATOM 712 C C . GLU A 1 87 ? -1.609 9.762 -37.707 1.00 55.09 87 GLU A C 1
ATOM 714 O O . GLU A 1 87 ? -1.434 8.591 -38.060 1.00 55.09 87 GLU A O 1
ATOM 719 N N . ASN A 1 88 ? -1.051 10.232 -36.582 1.00 58.56 88 ASN A N 1
ATOM 720 C CA . ASN A 1 88 ? -0.030 9.508 -35.824 1.00 58.56 88 ASN A CA 1
ATOM 721 C C . ASN A 1 88 ? -0.544 8.566 -34.740 1.00 58.56 88 ASN A C 1
ATOM 723 O O . ASN A 1 88 ? 0.290 7.872 -34.172 1.00 58.56 88 ASN A O 1
ATOM 727 N N . ASP A 1 89 ? -1.844 8.448 -34.467 1.00 65.19 89 ASP A N 1
ATOM 728 C CA . ASP A 1 89 ? -2.313 7.560 -33.386 1.00 65.19 89 ASP A CA 1
ATOM 729 C C . ASP A 1 89 ? -1.938 6.090 -33.624 1.00 65.19 89 ASP A C 1
ATOM 731 O O . ASP A 1 89 ? -1.564 5.365 -32.706 1.00 65.19 89 ASP A O 1
ATOM 735 N N . LYS A 1 90 ? -1.938 5.633 -34.883 1.00 72.38 90 LYS A N 1
ATOM 736 C CA . LYS A 1 90 ? -1.465 4.277 -35.211 1.00 72.38 90 LYS A CA 1
ATOM 737 C C . LYS A 1 90 ? 0.056 4.149 -35.089 1.00 72.38 90 LYS A C 1
ATOM 739 O O . LYS A 1 90 ? 0.543 3.133 -34.600 1.00 72.38 90 LYS A O 1
ATOM 744 N N . LYS A 1 91 ? 0.808 5.178 -35.497 1.00 72.62 91 LYS A N 1
ATOM 745 C CA . LYS A 1 91 ? 2.281 5.199 -35.429 1.00 72.62 91 LYS A CA 1
ATOM 746 C C . LYS A 1 91 ? 2.792 5.335 -33.992 1.00 72.62 91 LYS A C 1
ATOM 748 O O . LYS A 1 91 ? 3.805 4.729 -33.657 1.00 72.62 91 LYS A O 1
ATOM 753 N N . SER A 1 92 ? 2.095 6.084 -33.142 1.00 72.12 92 SER A N 1
ATOM 754 C CA . SER A 1 92 ? 2.405 6.254 -31.720 1.00 72.12 92 SER A CA 1
ATOM 755 C C . SER A 1 92 ? 2.163 4.955 -30.959 1.00 72.12 92 SER A C 1
ATOM 757 O O . SER A 1 92 ? 3.032 4.520 -30.204 1.00 72.12 92 SER A O 1
ATOM 759 N N . VAL A 1 93 ? 1.052 4.268 -31.241 1.00 76.38 93 VAL A N 1
ATOM 760 C CA . VAL A 1 93 ? 0.766 2.932 -30.704 1.00 76.38 93 VAL A CA 1
ATOM 761 C C . VAL A 1 93 ? 1.799 1.908 -31.182 1.00 76.38 93 VAL A C 1
ATOM 763 O O . VAL A 1 93 ? 2.299 1.123 -30.377 1.00 76.38 93 VAL A O 1
ATOM 766 N N . GLU A 1 94 ? 2.175 1.916 -32.463 1.00 77.94 94 GLU A N 1
ATOM 767 C CA . GLU A 1 94 ? 3.201 1.007 -32.987 1.00 77.94 94 GLU A CA 1
ATOM 768 C C . GLU A 1 94 ? 4.581 1.266 -32.358 1.00 77.94 94 GLU A C 1
ATOM 770 O O . GLU A 1 94 ? 5.262 0.321 -31.950 1.00 77.94 94 GLU A O 1
ATOM 775 N N . PHE A 1 95 ? 4.984 2.533 -32.229 1.00 78.06 95 PHE A N 1
ATOM 776 C CA . PHE A 1 95 ? 6.234 2.919 -31.574 1.00 78.06 95 PHE A CA 1
ATOM 777 C C . PHE A 1 95 ? 6.245 2.515 -30.097 1.00 78.06 95 PHE A C 1
ATOM 779 O O . PHE A 1 95 ? 7.197 1.878 -29.652 1.00 78.06 95 PHE A O 1
ATOM 786 N N . SER A 1 96 ? 5.169 2.812 -29.362 1.00 80.50 96 SER A N 1
ATOM 787 C CA . SER A 1 96 ? 4.995 2.406 -27.962 1.00 80.50 96 SER A CA 1
ATOM 788 C C . SER A 1 96 ? 5.128 0.889 -27.808 1.00 80.50 96 SER A C 1
ATOM 790 O O . SER A 1 96 ? 5.922 0.405 -27.002 1.00 80.50 96 SER A O 1
ATOM 792 N N . ASN A 1 97 ? 4.449 0.109 -28.656 1.00 81.44 97 ASN A N 1
ATOM 793 C CA . ASN A 1 97 ? 4.524 -1.352 -28.624 1.00 81.44 97 ASN A CA 1
ATOM 794 C C . ASN A 1 97 ? 5.932 -1.898 -28.904 1.00 81.44 97 ASN A C 1
ATOM 796 O O . ASN A 1 97 ? 6.309 -2.915 -28.317 1.00 81.44 97 ASN A O 1
ATOM 800 N N . LYS A 1 98 ? 6.713 -1.237 -29.768 1.00 84.56 98 LYS A N 1
ATOM 801 C CA . LYS A 1 98 ? 8.124 -1.583 -30.000 1.00 84.56 98 LYS A CA 1
ATOM 802 C C . LYS A 1 98 ? 8.977 -1.232 -28.785 1.00 84.56 98 LYS A C 1
ATOM 804 O O . LYS A 1 98 ? 9.647 -2.114 -28.260 1.00 84.56 98 LYS A O 1
ATOM 809 N N . MET A 1 99 ? 8.901 0.011 -28.306 1.00 83.44 99 MET A N 1
ATOM 810 C CA . MET A 1 99 ? 9.695 0.512 -27.178 1.00 83.44 99 MET A CA 1
ATOM 811 C C . MET A 1 99 ? 9.474 -0.293 -25.901 1.00 83.44 99 MET A C 1
ATOM 813 O O . MET A 1 99 ? 10.438 -0.656 -25.228 1.00 83.44 99 MET A O 1
ATOM 817 N N . ARG A 1 100 ? 8.216 -0.634 -25.598 1.00 87.69 100 ARG A N 1
ATOM 818 C CA . ARG A 1 100 ? 7.851 -1.453 -24.437 1.00 87.69 100 ARG A CA 1
ATOM 819 C C . ARG A 1 100 ? 8.650 -2.746 -24.367 1.00 87.69 100 ARG A C 1
ATOM 821 O O . ARG A 1 100 ? 9.120 -3.099 -23.293 1.00 87.69 100 ARG A O 1
ATOM 828 N N . LYS A 1 101 ? 8.852 -3.411 -25.504 1.00 88.31 101 LYS A N 1
ATOM 829 C CA . LYS A 1 101 ? 9.454 -4.748 -25.594 1.00 88.31 101 LYS A CA 1
ATOM 830 C C . LYS A 1 101 ? 10.975 -4.737 -25.786 1.00 88.31 101 LYS A C 1
ATOM 832 O O . LYS A 1 101 ? 11.549 -5.768 -26.120 1.00 88.31 101 LYS A O 1
ATOM 837 N N . LEU A 1 102 ? 11.640 -3.597 -25.585 1.00 88.56 102 LEU A N 1
ATOM 838 C CA . LEU A 1 102 ? 13.096 -3.498 -25.746 1.00 88.56 102 LEU A CA 1
ATOM 839 C C . LEU A 1 102 ? 13.877 -3.921 -24.504 1.00 88.56 102 LEU A C 1
ATOM 841 O O . LEU A 1 102 ? 15.041 -4.290 -24.619 1.00 88.56 102 LEU A O 1
ATOM 845 N N . VAL A 1 103 ? 13.281 -3.833 -23.316 1.00 89.06 103 VAL A N 1
ATOM 846 C CA . VAL A 1 103 ? 14.022 -3.949 -22.059 1.00 89.06 103 VAL A CA 1
ATOM 847 C C . VAL A 1 103 ? 13.397 -5.009 -21.168 1.00 89.06 103 VAL A C 1
ATOM 849 O O . VAL A 1 103 ? 12.204 -4.971 -20.882 1.00 89.06 103 VAL A O 1
ATOM 852 N N . THR A 1 104 ? 14.225 -5.947 -20.712 1.00 91.06 104 THR A N 1
ATOM 853 C CA . THR A 1 104 ? 13.829 -6.983 -19.754 1.00 91.06 104 THR A CA 1
ATOM 854 C C . THR A 1 104 ? 14.096 -6.517 -18.335 1.00 91.06 104 THR A C 1
ATOM 856 O O . THR A 1 104 ? 15.216 -6.126 -18.011 1.00 91.06 104 THR A O 1
ATOM 859 N N . PHE A 1 105 ? 13.078 -6.592 -17.486 1.00 92.44 105 PHE A N 1
ATOM 860 C CA . PHE A 1 105 ? 13.150 -6.236 -16.075 1.00 92.44 105 PHE A CA 1
ATOM 861 C C . PHE A 1 105 ? 12.907 -7.458 -15.205 1.00 92.44 105 PHE A C 1
ATOM 863 O O . PHE A 1 105 ? 12.135 -8.346 -15.567 1.00 92.44 105 PHE A O 1
ATOM 870 N N . SER A 1 106 ? 13.555 -7.464 -14.046 1.00 92.25 106 SER A N 1
ATOM 871 C CA . SER A 1 106 ? 13.530 -8.567 -13.099 1.00 92.25 106 SER A CA 1
ATOM 872 C C . SER A 1 106 ? 13.238 -8.027 -11.708 1.00 92.25 106 SER A C 1
ATOM 874 O O . SER A 1 106 ? 13.986 -7.182 -11.213 1.00 92.25 106 SER A O 1
ATOM 876 N N . TRP A 1 107 ? 12.133 -8.471 -11.110 1.00 93.44 107 TRP A N 1
ATOM 877 C CA . TRP A 1 107 ? 11.648 -7.996 -9.814 1.00 93.44 107 TRP A CA 1
ATOM 878 C C . TRP A 1 107 ? 11.233 -9.158 -8.920 1.00 93.44 107 TRP A C 1
ATOM 880 O O . TRP A 1 107 ? 10.410 -9.990 -9.307 1.00 93.44 107 TRP A O 1
ATOM 890 N N . ASN A 1 108 ? 11.709 -9.177 -7.676 1.00 91.31 108 ASN A N 1
ATOM 891 C CA . ASN A 1 108 ? 11.165 -10.102 -6.682 1.00 91.31 108 ASN A CA 1
ATOM 892 C C . ASN A 1 108 ? 9.731 -9.701 -6.272 1.00 91.31 108 ASN A C 1
ATOM 894 O O . ASN A 1 108 ? 9.239 -8.617 -6.609 1.00 91.31 108 ASN A O 1
ATOM 898 N N . GLN A 1 109 ? 9.047 -10.582 -5.544 1.00 88.25 109 GLN A N 1
ATOM 899 C CA . GLN A 1 109 ? 7.677 -10.345 -5.085 1.00 88.25 109 GLN A CA 1
ATOM 900 C C . GLN A 1 109 ? 7.634 -10.022 -3.586 1.00 88.25 109 GLN A C 1
ATOM 902 O O . GLN A 1 109 ? 8.258 -10.706 -2.772 1.00 88.25 109 GLN A O 1
ATOM 907 N N . SER A 1 110 ? 6.851 -9.011 -3.211 1.00 89.12 110 SER A N 1
ATOM 908 C CA . SER A 1 110 ? 6.682 -8.562 -1.828 1.00 89.12 110 SER A CA 1
ATOM 909 C C . SER A 1 110 ? 5.927 -9.590 -0.987 1.00 89.12 110 SER A C 1
ATOM 911 O O . SER A 1 110 ? 6.270 -9.783 0.177 1.00 89.12 110 SER A O 1
ATOM 913 N N . VAL A 1 111 ? 4.959 -10.300 -1.578 1.00 86.31 111 VAL A N 1
ATOM 914 C CA . VAL A 1 111 ? 4.164 -11.353 -0.916 1.00 86.31 111 VAL A CA 1
ATOM 915 C C . VAL A 1 111 ? 4.794 -12.752 -1.005 1.00 86.31 111 VAL A C 1
ATOM 917 O O . VAL A 1 111 ? 4.346 -13.685 -0.335 1.00 86.31 111 VAL A O 1
ATOM 920 N N . CYS A 1 112 ? 5.825 -12.929 -1.839 1.00 79.31 112 CYS A N 1
ATOM 921 C CA . CYS A 1 112 ? 6.443 -14.225 -2.121 1.00 79.31 112 CYS A CA 1
ATOM 922 C C . CYS A 1 112 ? 7.944 -14.090 -2.440 1.00 79.31 112 CYS A C 1
ATOM 924 O O . CYS A 1 112 ? 8.341 -14.048 -3.604 1.00 79.31 112 CYS A O 1
ATOM 926 N N . LYS A 1 113 ? 8.794 -14.090 -1.406 1.00 69.75 113 LYS A N 1
ATOM 927 C CA . LYS A 1 113 ? 10.252 -13.887 -1.545 1.00 69.75 113 LYS A CA 1
ATOM 928 C C . LYS A 1 113 ? 10.963 -14.848 -2.505 1.00 69.75 113 LYS A C 1
ATOM 930 O O . LYS A 1 113 ? 11.978 -14.468 -3.074 1.00 69.75 113 LYS A O 1
ATOM 935 N N . GLU A 1 114 ? 10.456 -16.066 -2.668 1.00 67.81 114 GLU A N 1
ATOM 936 C CA . GLU A 1 114 ? 11.125 -17.135 -3.424 1.00 67.81 114 GLU A CA 1
ATOM 937 C C . GLU A 1 114 ? 10.973 -17.022 -4.947 1.00 67.81 114 GLU A C 1
ATOM 939 O O . GLU A 1 114 ? 11.640 -17.754 -5.671 1.00 67.81 114 GLU A O 1
ATOM 944 N N . ASN A 1 115 ? 10.115 -16.127 -5.451 1.00 72.44 115 ASN A N 1
ATOM 945 C CA . ASN A 1 115 ? 9.885 -15.996 -6.889 1.00 72.44 115 ASN A CA 1
ATOM 946 C C . ASN A 1 115 ? 10.323 -14.622 -7.394 1.00 72.44 115 ASN A C 1
ATOM 948 O O . ASN A 1 115 ? 9.885 -13.578 -6.901 1.00 72.44 115 ASN A O 1
ATOM 952 N N . GLU A 1 116 ? 11.136 -14.645 -8.440 1.00 83.75 116 GLU A N 1
ATOM 953 C CA . GLU A 1 116 ? 11.429 -13.488 -9.266 1.00 83.75 116 GLU A CA 1
ATOM 954 C C . GLU A 1 116 ? 10.485 -13.474 -10.473 1.00 83.75 116 GLU A C 1
ATOM 956 O O . GLU A 1 116 ? 10.221 -14.506 -11.090 1.00 83.75 116 GLU A O 1
ATOM 961 N N . ALA A 1 117 ? 9.934 -12.305 -10.781 1.00 87.12 117 ALA A N 1
ATOM 962 C CA . ALA A 1 117 ? 9.134 -12.076 -11.969 1.00 87.12 117 ALA A CA 1
ATOM 963 C C . ALA A 1 117 ? 9.981 -11.328 -12.995 1.00 87.12 117 ALA A C 1
ATOM 965 O O . ALA A 1 117 ? 10.445 -10.213 -12.741 1.00 87.12 117 ALA A O 1
ATOM 966 N N . VAL A 1 118 ? 10.146 -11.955 -14.155 1.00 89.69 118 VAL A N 1
ATOM 967 C CA . VAL A 1 118 ? 10.890 -11.415 -15.290 1.00 89.69 118 VAL A CA 1
ATOM 968 C C . VAL A 1 118 ? 9.903 -11.063 -16.393 1.00 89.69 118 VAL A C 1
ATOM 970 O O . VAL A 1 118 ? 9.060 -11.886 -16.752 1.00 89.69 118 VAL A O 1
ATOM 973 N N . CYS A 1 119 ? 9.989 -9.851 -16.934 1.00 90.31 119 CYS A N 1
ATOM 974 C CA . CYS A 1 119 ? 9.142 -9.421 -18.041 1.00 90.31 119 CYS A CA 1
ATOM 975 C C . CYS A 1 119 ? 9.878 -8.425 -18.940 1.00 90.31 119 CYS A C 1
ATOM 977 O O . CYS A 1 119 ? 10.538 -7.501 -18.459 1.00 90.31 119 CYS A O 1
ATOM 979 N N . THR A 1 120 ? 9.740 -8.605 -20.251 1.00 91.00 120 THR A N 1
ATOM 980 C CA . THR A 1 120 ? 10.245 -7.678 -21.269 1.00 91.00 120 THR A CA 1
ATOM 981 C C . THR A 1 120 ? 9.167 -6.662 -21.625 1.00 91.00 120 THR A C 1
ATOM 983 O O . THR A 1 120 ? 8.572 -6.713 -22.701 1.00 91.00 120 THR A O 1
ATOM 986 N N . ASP A 1 121 ? 8.874 -5.778 -20.674 1.00 91.62 121 ASP A N 1
ATOM 987 C CA . ASP A 1 121 ? 7.902 -4.701 -20.843 1.00 91.62 121 ASP A CA 1
ATOM 988 C C . ASP A 1 121 ? 8.233 -3.501 -19.944 1.00 91.62 121 ASP A C 1
ATOM 990 O O . ASP A 1 121 ? 8.332 -3.630 -18.724 1.00 91.62 121 ASP A O 1
ATOM 994 N N . ILE A 1 122 ? 8.345 -2.304 -20.519 1.00 93.12 122 ILE A N 1
ATOM 995 C CA . ILE A 1 122 ? 8.503 -1.055 -19.756 1.00 93.12 12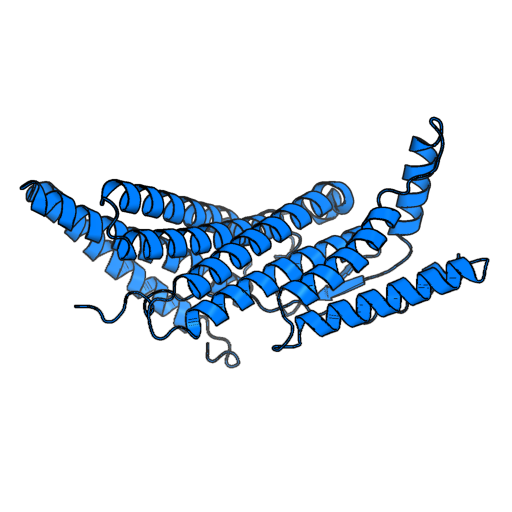2 ILE A CA 1
ATOM 996 C C . ILE A 1 122 ? 7.306 -0.803 -18.824 1.00 93.12 122 ILE A C 1
ATOM 998 O O . ILE A 1 122 ? 7.491 -0.316 -17.706 1.00 93.12 122 ILE A O 1
ATOM 1002 N N . ALA A 1 123 ? 6.086 -1.179 -19.226 1.00 93.50 123 ALA A N 1
ATOM 1003 C CA . ALA A 1 123 ? 4.908 -1.052 -18.368 1.00 93.50 123 ALA A CA 1
ATOM 1004 C C . ALA A 1 123 ? 5.024 -1.925 -17.107 1.00 93.50 123 ALA A C 1
ATOM 1006 O O . ALA A 1 123 ? 4.514 -1.552 -16.049 1.00 93.50 123 ALA A O 1
ATOM 1007 N N . PHE A 1 124 ? 5.734 -3.056 -17.192 1.00 94.25 124 PHE A N 1
ATOM 1008 C CA . PHE A 1 124 ? 6.028 -3.894 -16.032 1.00 94.25 124 PHE A CA 1
ATOM 1009 C C . PHE A 1 124 ? 6.998 -3.207 -15.064 1.00 94.25 124 PHE A C 1
ATOM 1011 O O . PHE A 1 124 ? 6.777 -3.267 -13.855 1.00 94.25 124 PHE A O 1
ATOM 1018 N N . ASP A 1 125 ? 8.020 -2.494 -15.543 1.00 95.19 125 ASP A N 1
ATOM 1019 C CA . ASP A 1 125 ? 8.886 -1.714 -14.646 1.00 95.19 125 ASP A CA 1
ATOM 1020 C C . ASP A 1 125 ? 8.125 -0.545 -14.008 1.00 95.19 125 ASP A C 1
ATOM 1022 O O . ASP A 1 125 ? 8.210 -0.346 -12.797 1.00 95.19 125 ASP A O 1
ATOM 1026 N N . MET A 1 126 ? 7.298 0.164 -14.788 1.00 96.31 126 MET A N 1
ATOM 1027 C CA . MET A 1 126 ? 6.443 1.240 -14.273 1.00 96.31 126 MET A CA 1
ATOM 1028 C C . MET A 1 126 ? 5.507 0.735 -13.170 1.00 96.31 126 MET A C 1
ATOM 1030 O O . MET A 1 126 ? 5.407 1.360 -12.113 1.00 96.31 126 MET A O 1
ATOM 1034 N N . PHE A 1 127 ? 4.868 -0.420 -13.382 1.00 96.62 127 PHE A N 1
ATOM 1035 C CA . PHE A 1 127 ? 4.052 -1.082 -12.367 1.00 96.62 127 PHE A CA 1
ATOM 1036 C C . PHE A 1 127 ? 4.843 -1.324 -11.077 1.00 96.62 127 PHE A C 1
ATOM 1038 O O . PHE A 1 127 ? 4.397 -0.926 -10.000 1.00 96.62 127 PHE A O 1
ATOM 1045 N N . ASN A 1 128 ? 6.015 -1.958 -11.177 1.00 96.12 128 ASN A N 1
ATOM 1046 C CA . ASN A 1 128 ? 6.797 -2.340 -10.004 1.00 96.12 128 ASN A CA 1
ATOM 1047 C C . ASN A 1 128 ? 7.375 -1.124 -9.267 1.00 96.12 128 ASN A C 1
ATOM 1049 O O . ASN A 1 128 ? 7.405 -1.145 -8.041 1.00 96.12 128 ASN A O 1
ATOM 1053 N N . ILE A 1 129 ? 7.765 -0.055 -9.968 1.00 97.56 129 ILE A N 1
ATOM 1054 C CA . ILE A 1 129 ? 8.217 1.202 -9.349 1.00 97.56 129 ILE A CA 1
ATOM 1055 C C . ILE A 1 129 ? 7.079 1.892 -8.596 1.00 97.56 129 ILE A C 1
ATOM 1057 O O . ILE A 1 129 ? 7.274 2.327 -7.462 1.00 97.56 129 ILE A O 1
ATOM 1061 N N . LEU A 1 130 ? 5.882 1.962 -9.186 1.00 98.19 130 LEU A N 1
ATOM 1062 C CA . LEU A 1 130 ? 4.702 2.502 -8.506 1.00 98.19 130 LEU A CA 1
ATOM 1063 C C . LEU A 1 130 ? 4.339 1.651 -7.282 1.00 98.19 130 LEU A C 1
ATOM 1065 O O . LEU A 1 130 ? 4.121 2.183 -6.198 1.00 98.19 130 LEU A O 1
ATOM 1069 N N . PHE A 1 131 ? 4.336 0.324 -7.421 1.00 97.69 131 PHE A N 1
ATOM 1070 C CA . PHE A 1 131 ? 4.070 -0.588 -6.308 1.00 97.69 131 PHE A CA 1
ATOM 1071 C C . PHE A 1 131 ? 5.109 -0.428 -5.185 1.00 97.69 131 PHE A C 1
ATOM 1073 O O . PHE A 1 131 ? 4.755 -0.345 -4.009 1.00 97.69 131 PHE A O 1
ATOM 1080 N N . GLN A 1 132 ? 6.389 -0.320 -5.545 1.00 96.75 132 GLN A N 1
ATOM 1081 C CA . GLN A 1 132 ? 7.493 -0.074 -4.621 1.00 96.75 132 GLN A CA 1
ATOM 1082 C C . GLN A 1 132 ? 7.346 1.267 -3.892 1.00 96.75 132 GLN A C 1
ATOM 1084 O O . GLN A 1 132 ? 7.559 1.325 -2.682 1.00 96.75 132 GLN A O 1
ATOM 1089 N N . ALA A 1 133 ? 6.933 2.328 -4.592 1.00 98.00 133 ALA A N 1
ATOM 1090 C CA . ALA A 1 133 ? 6.609 3.609 -3.971 1.00 98.00 133 ALA A CA 1
ATOM 1091 C C . ALA A 1 133 ? 5.472 3.460 -2.954 1.00 98.00 133 ALA A C 1
ATOM 1093 O O . ALA A 1 133 ? 5.601 3.926 -1.823 1.00 98.00 133 ALA A O 1
ATOM 1094 N N . GLY A 1 134 ? 4.406 2.735 -3.309 1.00 98.12 134 GLY A N 1
ATOM 1095 C CA . GLY A 1 134 ? 3.322 2.390 -2.387 1.00 98.12 134 GLY A CA 1
ATOM 1096 C C . GLY A 1 134 ? 3.833 1.755 -1.090 1.00 98.12 134 GLY A C 1
ATOM 1097 O O . GLY A 1 134 ? 3.520 2.228 0.007 1.00 98.12 134 GLY A O 1
ATOM 1098 N N . LEU A 1 135 ? 4.695 0.739 -1.204 1.00 96.94 135 LEU A N 1
ATOM 1099 C CA . LEU A 1 135 ? 5.322 0.100 -0.046 1.00 96.94 135 LEU A CA 1
ATOM 1100 C C . LEU A 1 135 ? 6.169 1.091 0.765 1.00 96.94 135 LEU A C 1
ATOM 1102 O O . LEU A 1 135 ? 5.968 1.197 1.975 1.00 96.94 135 LEU A O 1
ATOM 1106 N N . PHE A 1 136 ? 7.053 1.857 0.124 1.00 97.06 136 PHE A N 1
ATOM 1107 C CA . PHE A 1 136 ? 7.932 2.816 0.801 1.00 97.06 136 PHE A CA 1
ATOM 1108 C C . PHE A 1 136 ? 7.151 3.848 1.620 1.00 97.06 136 PHE A C 1
ATOM 1110 O O . PHE A 1 136 ? 7.403 4.007 2.815 1.00 97.06 136 PHE A O 1
ATOM 1117 N N . PHE A 1 137 ? 6.162 4.514 1.017 1.00 97.88 137 PHE A N 1
ATOM 1118 C CA . PHE A 1 137 ? 5.359 5.520 1.716 1.00 97.88 137 PHE A CA 1
ATOM 1119 C C . PHE A 1 137 ? 4.570 4.912 2.880 1.00 97.88 137 PHE A C 1
ATOM 1121 O O . PHE A 1 137 ? 4.471 5.525 3.945 1.00 97.88 137 PHE A O 1
ATOM 1128 N N . SER A 1 138 ? 4.062 3.686 2.719 1.00 97.12 138 SER A N 1
ATOM 1129 C CA . SER A 1 138 ? 3.380 2.982 3.807 1.00 97.12 138 SER A CA 1
ATOM 1130 C C . SER A 1 138 ? 4.331 2.630 4.961 1.00 97.12 138 SER A C 1
ATOM 1132 O O . SER A 1 138 ? 3.931 2.713 6.125 1.00 97.12 138 SER A O 1
ATOM 1134 N N . ILE A 1 139 ? 5.584 2.254 4.674 1.00 95.00 139 ILE A N 1
ATOM 1135 C CA . ILE A 1 139 ? 6.618 1.964 5.682 1.00 95.00 139 ILE A CA 1
ATOM 1136 C C . ILE A 1 139 ? 7.049 3.253 6.386 1.00 95.00 139 ILE A C 1
ATOM 1138 O O . ILE A 1 139 ? 7.103 3.273 7.611 1.00 95.00 139 ILE A O 1
ATOM 1142 N N . LYS A 1 140 ? 7.268 4.353 5.653 1.00 94.25 140 LYS A N 1
ATOM 1143 C CA . LYS A 1 140 ? 7.571 5.662 6.252 1.00 94.25 140 LYS A CA 1
ATOM 1144 C C . LYS A 1 140 ? 6.467 6.118 7.200 1.00 94.25 140 LYS A C 1
ATOM 1146 O O . LYS A 1 140 ? 6.769 6.508 8.319 1.00 94.25 140 LYS A O 1
ATOM 1151 N N . ALA A 1 141 ? 5.199 5.994 6.800 1.00 94.94 141 ALA A N 1
ATOM 1152 C CA . ALA A 1 141 ? 4.074 6.301 7.682 1.00 94.94 141 ALA A CA 1
ATOM 1153 C C . ALA A 1 141 ? 4.089 5.457 8.967 1.00 94.94 141 ALA A C 1
ATOM 1155 O O . ALA A 1 141 ? 3.861 5.991 10.049 1.00 94.94 141 ALA A O 1
ATOM 1156 N N . ARG A 1 142 ? 4.381 4.152 8.855 1.00 93.81 142 ARG A N 1
ATOM 1157 C CA . ARG A 1 142 ? 4.525 3.258 10.014 1.00 93.81 142 ARG A CA 1
ATOM 1158 C C . ARG A 1 142 ? 5.629 3.737 10.944 1.00 93.81 142 ARG A C 1
ATOM 1160 O O . ARG A 1 142 ? 5.380 3.865 12.134 1.00 93.81 142 ARG A O 1
ATOM 1167 N N . ASN A 1 143 ? 6.817 4.002 10.411 1.00 91.38 143 ASN A N 1
ATOM 1168 C CA . ASN A 1 143 ? 7.960 4.413 11.219 1.00 91.38 143 ASN A CA 1
ATOM 1169 C C . ASN A 1 143 ? 7.674 5.739 11.939 1.00 91.38 143 ASN A C 1
ATOM 1171 O O . ASN A 1 143 ? 7.868 5.812 13.146 1.00 91.38 143 ASN A O 1
ATOM 1175 N N . THR A 1 144 ? 7.069 6.718 11.252 1.00 91.56 144 THR A N 1
ATOM 1176 C CA . THR A 1 144 ? 6.618 7.970 11.882 1.00 91.56 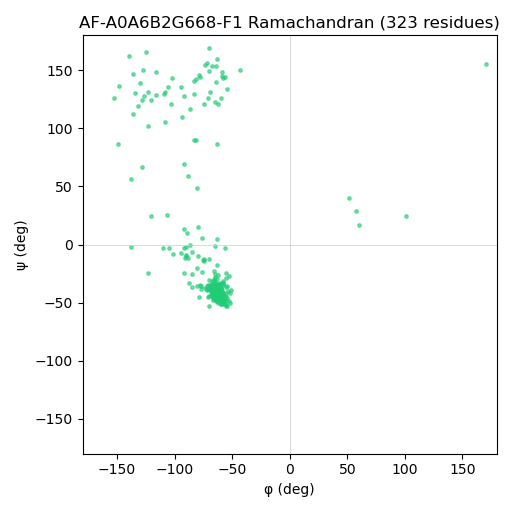144 THR A CA 1
ATOM 1177 C C . THR A 1 144 ? 5.686 7.716 13.066 1.00 91.56 144 THR A C 1
ATOM 1179 O O . THR A 1 144 ? 5.820 8.372 14.088 1.00 91.56 144 THR A O 1
ATOM 1182 N N . VAL A 1 145 ? 4.745 6.772 12.961 1.00 90.44 145 VAL A N 1
ATOM 1183 C CA . VAL A 1 145 ? 3.823 6.457 14.066 1.00 90.44 145 VAL A CA 1
ATOM 1184 C C . VAL A 1 145 ? 4.513 5.691 15.195 1.00 90.44 145 VAL A C 1
ATOM 1186 O O . VAL A 1 145 ? 4.217 5.949 16.356 1.00 90.44 145 VAL A O 1
ATOM 1189 N N . LEU A 1 146 ? 5.441 4.784 14.879 1.00 88.31 146 LEU A N 1
ATOM 1190 C CA . LEU A 1 146 ? 6.197 4.015 15.876 1.00 88.31 146 LEU A CA 1
ATOM 1191 C C . LEU A 1 146 ? 7.161 4.885 16.695 1.00 88.31 146 LEU A C 1
ATOM 1193 O O . LEU A 1 146 ? 7.407 4.589 17.860 1.00 88.31 146 LEU A O 1
ATOM 1197 N N . GLU A 1 147 ? 7.696 5.950 16.102 1.00 87.88 147 GLU A N 1
ATOM 1198 C CA . GLU A 1 147 ? 8.597 6.898 16.770 1.00 87.88 147 GLU A CA 1
ATOM 1199 C C . GLU A 1 147 ? 7.861 7.854 17.725 1.00 87.88 147 GLU A C 1
ATOM 1201 O O . GLU A 1 147 ? 8.489 8.518 18.555 1.00 87.88 147 GLU A O 1
ATOM 1206 N N . LEU A 1 148 ? 6.527 7.927 17.652 1.00 86.12 148 LEU A N 1
ATOM 1207 C CA . LEU A 1 148 ? 5.743 8.806 18.513 1.00 86.12 148 LEU A CA 1
ATOM 1208 C C . LEU A 1 148 ? 5.651 8.271 19.942 1.00 86.12 148 LEU A C 1
ATOM 1210 O O . LEU A 1 148 ? 5.072 7.222 20.210 1.00 86.12 148 LEU A O 1
ATOM 1214 N N . GLN A 1 149 ? 6.135 9.071 20.893 1.00 81.88 149 GLN A N 1
ATOM 1215 C CA . GLN A 1 149 ? 5.905 8.835 22.322 1.00 81.88 149 GLN A CA 1
ATOM 1216 C C . GLN A 1 149 ? 4.568 9.426 22.798 1.00 81.88 149 GLN A C 1
ATOM 1218 O O . GLN A 1 149 ? 3.895 8.837 23.640 1.00 81.88 149 GLN A O 1
ATOM 1223 N N . ASN A 1 150 ? 4.182 10.586 22.253 1.00 83.38 150 ASN A N 1
ATOM 1224 C CA . ASN A 1 150 ? 2.980 11.349 22.606 1.00 83.38 150 ASN A CA 1
ATOM 1225 C C . ASN A 1 150 ? 2.308 11.922 21.353 1.00 83.38 150 ASN A C 1
ATOM 1227 O O . ASN A 1 150 ? 2.924 11.973 20.286 1.00 83.38 150 ASN A O 1
ATOM 1231 N N . TYR A 1 151 ? 1.032 12.314 21.472 1.00 85.94 151 TYR A N 1
ATOM 1232 C CA . TYR A 1 151 ? 0.254 12.799 20.332 1.00 85.94 151 TYR A CA 1
ATOM 1233 C C . TYR A 1 151 ? 0.919 14.035 19.733 1.00 85.94 151 TYR A C 1
ATOM 1235 O O . TYR A 1 151 ? 1.184 15.009 20.436 1.00 85.94 151 TYR A O 1
ATOM 1243 N N . ASN A 1 152 ? 1.176 13.990 18.427 1.00 91.81 152 ASN A N 1
ATOM 1244 C CA . ASN A 1 152 ? 1.739 15.094 17.666 1.00 91.81 152 ASN A CA 1
ATOM 1245 C C . ASN A 1 152 ? 0.969 15.231 16.346 1.00 91.81 152 ASN A C 1
ATOM 1247 O O . ASN A 1 152 ? 1.054 14.369 15.470 1.00 91.81 152 ASN A O 1
ATOM 1251 N N . GLU A 1 153 ? 0.222 16.325 16.206 1.00 92.38 153 GLU A N 1
ATOM 1252 C CA . GLU A 1 153 ? -0.652 16.578 15.054 1.00 92.38 153 GLU A CA 1
ATOM 1253 C C . GLU A 1 153 ? 0.106 16.593 13.717 1.00 92.38 153 GLU A C 1
ATOM 1255 O O . GLU A 1 153 ? -0.389 16.070 12.717 1.00 92.38 153 GLU A O 1
ATOM 1260 N N . GLU A 1 154 ? 1.313 17.160 13.691 1.00 94.38 154 GLU A N 1
ATOM 1261 C CA . GLU A 1 154 ? 2.135 17.271 12.483 1.00 94.38 154 GLU A CA 1
ATOM 1262 C C . GLU A 1 154 ? 2.589 15.889 11.999 1.00 94.38 154 GLU A C 1
ATOM 1264 O O . GLU A 1 154 ? 2.432 15.547 10.825 1.00 94.38 154 GLU A O 1
ATOM 1269 N N . SER A 1 155 ? 3.064 15.051 12.921 1.00 93.75 155 SER A N 1
ATOM 1270 C CA . SER A 1 155 ? 3.510 13.687 12.622 1.00 93.75 155 SER A CA 1
ATOM 1271 C C . SER A 1 155 ? 2.352 12.794 12.179 1.00 93.75 155 SER A C 1
ATOM 1273 O O . SER A 1 155 ? 2.473 12.070 11.190 1.00 93.75 155 SER A O 1
ATOM 1275 N N . ILE A 1 156 ? 1.196 12.889 12.849 1.00 94.50 156 ILE A N 1
ATOM 1276 C CA . ILE A 1 156 ? -0.019 12.163 12.451 1.00 94.50 156 ILE A CA 1
ATOM 1277 C C . ILE A 1 156 ? -0.506 12.618 11.072 1.00 94.50 156 ILE A C 1
ATOM 1279 O O . ILE A 1 156 ? -0.851 11.782 10.235 1.00 94.50 156 ILE A O 1
ATOM 1283 N N . THR A 1 157 ? -0.481 13.921 10.792 1.00 95.50 157 THR A N 1
ATOM 1284 C CA . THR A 1 157 ? -0.851 14.466 9.478 1.00 95.50 157 THR A CA 1
ATOM 1285 C C . THR A 1 157 ? 0.120 14.008 8.388 1.00 95.50 157 THR A C 1
ATOM 1287 O O . THR A 1 157 ? -0.312 13.625 7.297 1.00 95.50 157 THR A O 1
ATOM 1290 N N . SER A 1 158 ? 1.422 13.978 8.679 1.00 95.75 158 SER A N 1
ATOM 1291 C CA . SER A 1 158 ? 2.449 13.471 7.765 1.00 95.75 158 SER A CA 1
ATOM 1292 C C . SER A 1 158 ? 2.254 11.980 7.462 1.00 95.75 158 SER A C 1
ATOM 1294 O O . SER A 1 158 ? 2.191 11.589 6.292 1.00 95.75 158 SER A O 1
ATOM 1296 N N . ALA A 1 159 ? 2.049 11.150 8.491 1.00 96.62 159 ALA A N 1
ATOM 1297 C CA . ALA A 1 159 ? 1.767 9.724 8.336 1.00 96.62 159 ALA A CA 1
ATOM 1298 C C . ALA A 1 159 ? 0.473 9.479 7.538 1.00 96.62 159 ALA A C 1
ATOM 1300 O O . ALA A 1 159 ? 0.461 8.661 6.615 1.00 96.62 159 ALA A O 1
ATOM 1301 N N . PHE A 1 160 ? -0.590 10.242 7.813 1.00 97.19 160 PHE A N 1
ATOM 1302 C CA . PHE A 1 160 ? -1.844 10.193 7.058 1.00 97.19 160 PHE A CA 1
ATOM 1303 C C . PHE A 1 160 ? -1.628 10.531 5.579 1.00 97.19 160 PHE A C 1
ATOM 1305 O O . PHE A 1 160 ? -2.071 9.789 4.698 1.00 97.19 160 PHE A O 1
ATOM 1312 N N . ARG A 1 161 ? -0.895 11.614 5.286 1.00 97.75 161 ARG A N 1
ATOM 1313 C CA . ARG A 1 161 ? -0.552 12.019 3.915 1.00 97.75 161 ARG A CA 1
ATOM 1314 C C . ARG A 1 161 ? 0.227 10.922 3.193 1.00 97.75 161 ARG A C 1
ATOM 1316 O O . ARG A 1 161 ? -0.084 10.615 2.044 1.00 97.75 161 ARG A O 1
ATOM 1323 N N . ASN A 1 162 ? 1.195 10.304 3.866 1.00 97.94 162 ASN A N 1
ATOM 1324 C CA . ASN A 1 162 ? 1.996 9.219 3.305 1.00 97.94 162 ASN A CA 1
ATOM 1325 C C . ASN A 1 162 ? 1.152 7.971 3.003 1.00 97.94 162 ASN A C 1
ATOM 1327 O O . ASN A 1 162 ? 1.297 7.398 1.927 1.00 97.94 162 ASN A O 1
ATOM 1331 N N . LEU A 1 163 ? 0.207 7.592 3.868 1.00 98.44 163 LEU A N 1
ATOM 1332 C CA . LEU A 1 163 ? -0.720 6.483 3.590 1.00 98.44 163 LEU A CA 1
ATOM 1333 C C . LEU A 1 163 ? -1.648 6.781 2.406 1.00 98.44 163 LEU A C 1
ATOM 1335 O O . LEU A 1 163 ? -1.880 5.912 1.565 1.00 98.44 163 LEU A O 1
ATOM 1339 N N . LYS A 1 164 ? -2.143 8.018 2.289 1.00 98.31 164 LYS A N 1
ATOM 1340 C CA . LYS A 1 164 ? -2.951 8.445 1.136 1.00 98.31 164 LYS A CA 1
ATOM 1341 C C . LYS A 1 164 ? -2.150 8.422 -0.167 1.00 98.31 164 LYS A C 1
ATOM 1343 O O . LYS A 1 164 ? -2.676 7.958 -1.178 1.00 98.31 164 LYS A O 1
ATOM 1348 N N . LYS A 1 165 ? -0.887 8.862 -0.137 1.00 97.94 165 LYS A N 1
ATOM 1349 C CA . LYS A 1 165 ? 0.046 8.744 -1.269 1.00 97.94 165 LYS A CA 1
ATOM 1350 C C . LYS A 1 165 ? 0.281 7.277 -1.634 1.00 97.94 165 LYS A C 1
ATOM 1352 O O . LYS A 1 165 ? 0.127 6.916 -2.796 1.00 97.94 165 LYS A O 1
ATOM 1357 N N . ALA A 1 166 ? 0.559 6.423 -0.646 1.00 98.44 166 ALA A N 1
ATOM 1358 C CA . ALA A 1 166 ? 0.751 4.988 -0.848 1.00 98.44 166 ALA A CA 1
ATOM 1359 C C . ALA A 1 166 ? -0.454 4.331 -1.540 1.00 98.44 166 ALA A C 1
ATOM 1361 O O . ALA A 1 166 ? -0.289 3.655 -2.555 1.00 98.44 166 ALA A O 1
ATOM 1362 N N . ALA A 1 167 ? -1.669 4.599 -1.050 1.00 98.50 167 ALA A N 1
ATOM 1363 C CA . ALA A 1 167 ? -2.903 4.132 -1.677 1.00 98.50 167 ALA A CA 1
ATOM 1364 C C . ALA A 1 167 ? -3.017 4.608 -3.138 1.00 98.50 167 ALA A C 1
ATOM 1366 O O . ALA A 1 167 ? -3.316 3.809 -4.023 1.00 98.50 167 ALA A O 1
ATOM 1367 N N . GLY A 1 168 ? -2.711 5.880 -3.414 1.00 98.31 168 GLY A N 1
ATOM 1368 C CA . GLY A 1 168 ? -2.693 6.421 -4.777 1.00 98.31 168 GLY A CA 1
ATOM 1369 C C . GLY A 1 168 ? -1.710 5.697 -5.705 1.00 98.31 168 GLY A C 1
ATOM 1370 O O . GLY A 1 168 ? -2.063 5.379 -6.839 1.00 98.31 168 GLY A O 1
ATOM 1371 N N . TYR A 1 169 ? -0.511 5.362 -5.222 1.00 98.50 169 TYR A N 1
ATOM 1372 C CA . TYR A 1 169 ? 0.471 4.606 -6.004 1.00 98.50 169 TYR A CA 1
ATOM 1373 C C . TYR A 1 169 ? 0.015 3.173 -6.310 1.00 98.50 169 TYR A C 1
ATOM 1375 O O . TYR A 1 169 ? 0.163 2.733 -7.450 1.00 98.50 169 TYR A O 1
ATOM 1383 N N . PHE A 1 170 ? -0.595 2.467 -5.349 1.00 98.31 170 PHE A N 1
ATOM 1384 C CA . PHE A 1 170 ? -1.189 1.146 -5.604 1.00 98.31 170 PHE A CA 1
ATOM 1385 C C . PHE A 1 170 ? -2.354 1.222 -6.593 1.00 98.31 170 PHE A C 1
ATOM 1387 O O . PHE A 1 170 ? -2.473 0.392 -7.490 1.00 98.31 170 PHE A O 1
ATOM 1394 N N . GLN A 1 171 ? -3.203 2.242 -6.479 1.00 97.56 171 GLN A N 1
ATOM 1395 C CA . GLN A 1 171 ? -4.273 2.457 -7.446 1.00 97.56 171 GLN A CA 1
ATOM 1396 C C . GLN A 1 171 ? -3.705 2.711 -8.848 1.00 97.56 171 GLN A C 1
ATOM 1398 O O . GLN A 1 171 ? -4.176 2.117 -9.818 1.00 97.56 171 GLN A O 1
ATOM 1403 N N . LYS A 1 172 ? -2.654 3.532 -8.967 1.00 97.31 172 LYS A N 1
ATOM 1404 C CA . LYS A 1 172 ? -2.056 3.824 -10.270 1.00 97.31 172 LYS A CA 1
ATOM 1405 C C . LYS A 1 172 ? -1.332 2.621 -10.868 1.00 97.31 172 LYS A C 1
ATOM 1407 O O . LYS A 1 172 ? -1.439 2.396 -12.070 1.00 97.31 172 LYS A O 1
ATOM 1412 N N . SER A 1 173 ? -0.634 1.824 -10.057 1.00 96.31 173 SER A N 1
ATOM 1413 C CA . SER A 1 173 ? -0.007 0.588 -10.536 1.00 96.31 173 SER A CA 1
ATOM 1414 C C . SER A 1 173 ? -1.069 -0.374 -11.079 1.00 96.31 173 SER A C 1
ATOM 1416 O O . SER A 1 173 ? -0.926 -0.885 -12.189 1.00 96.31 173 SER A O 1
ATOM 1418 N N . ARG A 1 174 ? -2.199 -0.520 -10.378 1.00 94.69 174 ARG A N 1
ATOM 1419 C CA . ARG A 1 174 ? -3.363 -1.290 -10.840 1.00 94.69 174 ARG A CA 1
ATOM 1420 C C . ARG A 1 174 ? -3.858 -0.839 -12.220 1.00 94.69 174 ARG A C 1
ATOM 1422 O O . ARG A 1 174 ? -4.107 -1.674 -13.084 1.00 94.69 174 ARG A O 1
ATOM 1429 N N . GLU A 1 175 ? -3.993 0.469 -12.443 1.00 94.44 175 GLU A N 1
ATOM 1430 C CA . GLU A 1 175 ? -4.419 1.034 -13.734 1.00 94.44 175 GLU A CA 1
ATOM 1431 C C . GLU A 1 175 ? -3.434 0.716 -14.867 1.00 94.44 175 GLU A C 1
ATOM 1433 O O . GLU A 1 175 ? -3.857 0.314 -15.954 1.00 94.44 175 GLU A O 1
ATOM 1438 N N . ILE A 1 176 ? -2.127 0.855 -14.612 1.00 93.69 176 ILE A N 1
ATOM 1439 C CA . ILE A 1 176 ? -1.076 0.506 -15.580 1.00 93.69 176 ILE A CA 1
ATOM 1440 C C . ILE A 1 176 ? -1.164 -0.975 -15.942 1.00 93.69 176 ILE A C 1
ATOM 1442 O O . ILE A 1 176 ? -1.154 -1.327 -17.122 1.00 93.69 176 ILE A O 1
ATOM 1446 N N . ALA A 1 177 ? -1.314 -1.848 -14.948 1.00 92.06 177 ALA A N 1
ATOM 1447 C CA . ALA A 1 177 ? -1.377 -3.276 -15.199 1.00 92.06 177 ALA A CA 1
ATOM 1448 C C . ALA A 1 177 ? -2.640 -3.692 -15.971 1.00 92.06 177 ALA A C 1
ATOM 1450 O O . ALA A 1 177 ? -2.539 -4.488 -16.903 1.00 92.06 177 ALA A O 1
ATOM 1451 N N . LYS A 1 178 ? -3.800 -3.088 -15.681 1.00 90.75 178 LYS A N 1
ATOM 1452 C CA . LYS A 1 178 ? -5.028 -3.293 -16.473 1.00 90.75 178 LYS A CA 1
ATOM 1453 C C . LYS A 1 178 ? -4.887 -2.821 -17.919 1.00 90.75 178 LYS A C 1
ATOM 1455 O O . LYS A 1 178 ? -5.392 -3.478 -18.820 1.00 90.75 178 LYS A O 1
ATOM 1460 N N . SER A 1 179 ? -4.203 -1.700 -18.135 1.00 89.62 179 SER A N 1
ATOM 1461 C CA . SER A 1 179 ? -4.080 -1.088 -19.464 1.00 89.62 179 SER A CA 1
ATOM 1462 C C . SER A 1 179 ? -3.068 -1.810 -20.355 1.00 89.62 179 SER A C 1
ATOM 1464 O O . SER A 1 179 ? -3.262 -1.904 -21.563 1.00 89.62 179 SER A O 1
ATOM 1466 N N . PHE A 1 180 ? -1.983 -2.321 -19.767 1.00 88.44 180 PHE A N 1
ATOM 1467 C CA . PHE A 1 180 ? -0.821 -2.779 -20.530 1.00 88.44 180 PHE A CA 1
ATOM 1468 C C . PHE A 1 180 ? -0.431 -4.238 -20.287 1.00 88.44 180 PHE A C 1
ATOM 1470 O O . PHE A 1 180 ? 0.185 -4.840 -21.164 1.00 88.44 180 PHE A O 1
ATOM 1477 N N . LEU A 1 181 ? -0.786 -4.818 -19.138 1.00 87.12 181 LEU A N 1
ATOM 1478 C CA . LEU A 1 181 ? -0.299 -6.125 -18.676 1.00 87.12 181 LEU A CA 1
ATOM 1479 C C . LEU A 1 181 ? -1.439 -7.133 -18.464 1.00 87.12 181 LEU A C 1
ATOM 1481 O O . LEU A 1 181 ? -1.292 -8.064 -17.674 1.00 87.12 181 LEU A O 1
ATOM 1485 N N . MET A 1 182 ? -2.573 -6.961 -19.150 1.00 78.44 182 MET A N 1
ATOM 1486 C CA . MET A 1 182 ? -3.827 -7.677 -18.875 1.00 78.44 182 MET A CA 1
ATOM 1487 C C . MET A 1 182 ? -3.682 -9.210 -18.854 1.00 78.44 182 MET A C 1
ATOM 1489 O O . MET A 1 182 ? -4.218 -9.854 -17.954 1.00 78.44 182 MET A O 1
ATOM 1493 N N . GLU A 1 183 ? -2.893 -9.783 -19.770 1.00 73.56 183 GLU A N 1
ATOM 1494 C CA . GLU A 1 183 ? -2.596 -11.228 -19.813 1.00 73.56 183 GLU A CA 1
ATOM 1495 C C . GLU A 1 183 ? -1.889 -11.731 -18.543 1.00 73.56 183 GLU A C 1
ATOM 1497 O O . GLU A 1 183 ? -2.097 -12.858 -18.103 1.00 73.56 183 GLU A O 1
ATOM 1502 N N . SER A 1 184 ? -1.056 -10.889 -17.926 1.00 69.38 184 SER A N 1
ATOM 1503 C CA . SER A 1 184 ? -0.333 -11.218 -16.694 1.00 69.38 184 SER A CA 1
ATOM 1504 C C . SER A 1 184 ? -1.083 -10.808 -15.423 1.00 69.38 184 SER A C 1
ATOM 1506 O O . SER A 1 184 ? -0.848 -11.412 -14.378 1.00 69.38 184 SER A O 1
ATOM 1508 N N . PHE A 1 185 ? -1.969 -9.813 -15.515 1.00 65.81 185 PHE A N 1
ATOM 1509 C CA . PHE A 1 185 ? -2.713 -9.210 -14.406 1.00 65.81 185 PHE A CA 1
ATOM 1510 C C . PHE A 1 185 ? -3.905 -10.062 -13.935 1.00 65.81 185 PHE A C 1
ATOM 1512 O O . PHE A 1 185 ? -4.167 -10.140 -12.738 1.00 65.81 185 PHE A O 1
ATOM 1519 N N . ASN A 1 186 ? -4.580 -10.753 -14.862 1.00 60.44 186 ASN A N 1
ATOM 1520 C CA . ASN A 1 186 ? -5.756 -11.595 -14.587 1.00 60.44 186 ASN A CA 1
ATOM 1521 C C . ASN A 1 186 ? -5.456 -13.105 -14.672 1.00 60.44 186 ASN A C 1
ATOM 1523 O O . ASN A 1 186 ? -6.344 -13.896 -14.984 1.00 60.44 186 ASN A O 1
ATOM 1527 N N . GLY A 1 187 ? -4.201 -13.511 -14.453 1.00 55.12 187 GLY A N 1
ATOM 1528 C CA . GLY A 1 187 ? -3.795 -14.913 -14.581 1.00 55.12 187 GLY A CA 1
ATOM 1529 C C . GLY A 1 187 ? -4.585 -15.857 -13.663 1.00 55.12 187 GLY A C 1
ATOM 1530 O O . GLY A 1 187 ? -4.892 -15.508 -12.525 1.00 55.12 187 GLY A O 1
ATOM 1531 N N . ASP A 1 188 ? -4.881 -17.058 -14.167 1.00 52.41 188 ASP A N 1
ATOM 1532 C CA . ASP A 1 188 ? -5.695 -18.096 -13.521 1.00 52.41 188 ASP A CA 1
ATOM 1533 C C . ASP A 1 188 ? -5.409 -18.315 -12.024 1.00 52.41 188 ASP A C 1
ATOM 1535 O O . ASP A 1 188 ? -4.263 -18.270 -11.568 1.00 52.41 188 ASP A O 1
ATOM 1539 N N . ALA A 1 189 ? -6.437 -18.742 -11.275 1.00 48.53 189 ALA A N 1
ATOM 1540 C CA . ALA A 1 189 ? -6.373 -19.170 -9.864 1.00 48.53 189 ALA A CA 1
ATOM 1541 C C . ALA A 1 189 ? -5.374 -20.325 -9.573 1.00 48.53 189 ALA A C 1
ATOM 1543 O O . ALA A 1 189 ? -5.182 -20.755 -8.428 1.00 48.53 189 ALA A O 1
ATOM 1544 N N . TYR A 1 190 ? -4.731 -20.857 -10.615 1.00 49.72 190 TYR A N 1
ATOM 1545 C CA . TYR A 1 190 ? -3.664 -21.846 -10.539 1.00 49.72 190 TYR A CA 1
ATOM 1546 C C . TYR A 1 190 ? -2.256 -21.238 -10.445 1.00 49.72 190 TYR A C 1
ATOM 1548 O O . TYR A 1 190 ? -1.320 -21.971 -10.122 1.00 49.72 190 TYR A O 1
ATOM 1556 N N . ARG A 1 191 ? -2.092 -19.922 -10.644 1.00 63.72 191 ARG A N 1
ATOM 1557 C CA . ARG A 1 191 ? -0.803 -19.226 -10.527 1.00 63.72 191 ARG A CA 1
ATOM 1558 C C . ARG A 1 191 ? -0.439 -18.973 -9.057 1.00 63.72 191 ARG A C 1
ATOM 1560 O O . ARG A 1 191 ? -1.306 -18.750 -8.214 1.00 63.72 191 ARG A O 1
ATOM 1567 N N . LYS A 1 192 ? 0.860 -19.019 -8.735 1.00 71.25 192 LYS A N 1
ATOM 1568 C CA . LYS A 1 192 ? 1.365 -18.602 -7.415 1.00 71.25 192 LYS A CA 1
ATOM 1569 C C . LYS A 1 192 ? 0.992 -17.124 -7.169 1.00 71.25 192 LYS A C 1
ATOM 1571 O O . LYS A 1 192 ? 1.042 -16.353 -8.129 1.00 71.25 192 LYS A O 1
ATOM 1576 N N . PRO A 1 193 ? 0.677 -16.716 -5.924 1.00 78.25 193 PRO A N 1
ATOM 1577 C CA . PRO A 1 193 ? 0.376 -15.321 -5.609 1.00 78.25 193 PRO A CA 1
ATOM 1578 C C . PRO A 1 193 ? 1.509 -14.384 -6.055 1.00 78.25 193 PRO A C 1
ATOM 1580 O O . PRO A 1 193 ? 2.685 -14.664 -5.806 1.00 78.25 193 PRO A O 1
ATOM 1583 N N . SER A 1 194 ? 1.152 -13.279 -6.708 1.00 86.44 194 SER A N 1
ATOM 1584 C CA . SER A 1 194 ? 2.085 -12.282 -7.242 1.00 86.44 194 SER A CA 1
ATOM 1585 C C . SER A 1 194 ? 1.589 -10.879 -6.924 1.00 86.44 194 SER A C 1
ATOM 1587 O O . SER A 1 194 ? 0.390 -10.629 -6.947 1.00 86.44 194 SER A O 1
ATOM 1589 N N . ASP A 1 195 ? 2.510 -9.946 -6.692 1.00 90.44 195 ASP A N 1
ATOM 1590 C CA . ASP A 1 195 ? 2.211 -8.524 -6.512 1.00 90.44 195 ASP A CA 1
ATOM 1591 C C . ASP A 1 195 ? 1.416 -7.932 -7.684 1.00 90.44 195 ASP A C 1
ATOM 1593 O O . ASP A 1 195 ? 0.723 -6.941 -7.492 1.00 90.44 195 ASP A O 1
ATOM 1597 N N . LEU A 1 196 ? 1.517 -8.523 -8.884 1.00 89.94 196 LEU A N 1
ATOM 1598 C CA . LEU A 1 196 ? 0.770 -8.104 -10.070 1.00 89.94 196 LEU A CA 1
ATOM 1599 C C . LEU A 1 196 ? -0.712 -8.518 -10.024 1.00 89.94 196 LEU A C 1
ATOM 1601 O O . LEU A 1 196 ? -1.485 -8.036 -10.835 1.00 89.94 196 LEU A O 1
ATOM 1605 N N . ASP A 1 197 ? -1.133 -9.387 -9.105 1.00 89.38 197 ASP A N 1
ATOM 1606 C CA . ASP A 1 197 ? -2.534 -9.804 -8.993 1.00 89.38 197 ASP A CA 1
ATOM 1607 C C . ASP A 1 197 ? -3.422 -8.649 -8.498 1.00 89.38 197 ASP A C 1
ATOM 1609 O O . ASP A 1 197 ? -3.127 -8.012 -7.480 1.00 89.38 197 ASP A O 1
ATOM 1613 N N . ASP A 1 198 ? -4.545 -8.410 -9.185 1.00 91.19 198 ASP A N 1
ATOM 1614 C CA . ASP A 1 198 ? -5.510 -7.349 -8.861 1.00 91.19 198 ASP A CA 1
ATOM 1615 C C . ASP A 1 198 ? -5.936 -7.364 -7.389 1.00 91.19 198 ASP A C 1
ATOM 1617 O O . ASP A 1 198 ? -6.051 -6.306 -6.761 1.00 91.19 198 ASP A O 1
ATOM 1621 N N . ARG A 1 199 ? -6.114 -8.560 -6.820 1.00 91.69 199 ARG A N 1
ATOM 1622 C CA . ARG A 1 199 ? -6.550 -8.757 -5.433 1.00 91.69 199 ARG A CA 1
ATOM 1623 C C . ARG A 1 199 ? -5.471 -8.326 -4.447 1.00 91.69 199 ARG A C 1
ATOM 1625 O O . ARG A 1 199 ? -5.781 -7.716 -3.426 1.00 91.69 199 ARG A O 1
ATOM 1632 N N . ILE A 1 200 ? -4.199 -8.589 -4.758 1.00 92.69 200 ILE A N 1
ATOM 1633 C CA . ILE A 1 200 ? -3.060 -8.199 -3.913 1.00 92.69 200 ILE A CA 1
ATOM 1634 C C . ILE A 1 200 ? -2.858 -6.683 -3.950 1.00 92.69 200 ILE A C 1
ATOM 1636 O O . ILE A 1 200 ? -2.725 -6.058 -2.895 1.00 92.69 200 ILE A O 1
ATOM 1640 N N . VAL A 1 201 ? -2.903 -6.073 -5.138 1.00 95.12 201 VAL A N 1
ATOM 1641 C CA . VAL A 1 201 ? -2.807 -4.610 -5.272 1.00 95.12 201 VAL A CA 1
ATOM 1642 C C . VAL A 1 201 ? -3.973 -3.924 -4.551 1.00 95.12 201 VAL A C 1
ATOM 1644 O O . VAL A 1 201 ? -3.776 -2.953 -3.817 1.00 95.12 201 VAL A O 1
ATOM 1647 N N . THR A 1 202 ? -5.188 -4.458 -4.706 1.00 95.75 202 THR A N 1
ATOM 1648 C CA . THR A 1 202 ? -6.393 -3.932 -4.052 1.00 95.75 202 THR A CA 1
ATOM 1649 C C . THR A 1 202 ? -6.319 -4.085 -2.533 1.00 95.75 202 THR A C 1
ATOM 1651 O O . THR A 1 202 ? -6.646 -3.142 -1.815 1.00 95.75 202 THR A O 1
ATOM 1654 N N . ALA A 1 203 ? -5.824 -5.211 -2.016 1.00 96.25 203 ALA A N 1
ATOM 1655 C CA . ALA A 1 203 ? -5.628 -5.397 -0.581 1.00 96.25 203 ALA A CA 1
ATOM 1656 C C . ALA A 1 203 ? -4.614 -4.401 0.007 1.00 96.25 203 ALA A C 1
ATOM 1658 O O . ALA A 1 203 ? -4.863 -3.845 1.077 1.00 96.25 203 ALA A O 1
ATOM 1659 N N . HIS A 1 204 ? -3.518 -4.106 -0.701 1.00 97.69 204 HIS A N 1
ATOM 1660 C CA . HIS A 1 204 ? -2.567 -3.065 -0.299 1.00 97.69 204 HIS A CA 1
ATOM 1661 C C . HIS A 1 204 ? -3.203 -1.668 -0.265 1.00 97.69 204 HIS A C 1
ATOM 1663 O O . HIS A 1 204 ? -3.051 -0.946 0.722 1.00 97.69 204 HIS A O 1
ATOM 1669 N N . TYR A 1 205 ? -3.965 -1.306 -1.303 1.00 98.38 205 TYR A N 1
ATOM 1670 C CA . TYR A 1 205 ? -4.738 -0.060 -1.335 1.00 98.38 205 TYR A CA 1
ATOM 1671 C C . TYR A 1 205 ? -5.685 0.049 -0.130 1.00 98.38 205 TYR A C 1
ATOM 1673 O O . TYR A 1 205 ? -5.672 1.050 0.590 1.00 98.38 205 TYR A O 1
ATOM 1681 N N . LEU A 1 206 ? -6.480 -0.997 0.116 1.00 98.31 206 LEU A N 1
ATOM 1682 C CA . LEU A 1 206 ? -7.467 -1.036 1.193 1.00 98.31 206 LEU A CA 1
ATOM 1683 C C . LEU A 1 206 ? -6.812 -1.001 2.574 1.00 98.31 206 LEU A C 1
ATOM 1685 O O . LEU A 1 206 ? -7.317 -0.310 3.457 1.00 98.31 206 LEU A O 1
ATOM 1689 N N . GLN A 1 207 ? -5.672 -1.672 2.756 1.00 97.69 207 GLN A N 1
ATOM 1690 C CA . GLN A 1 207 ? -4.890 -1.573 3.984 1.00 97.69 207 GLN A CA 1
ATOM 1691 C C . GLN A 1 207 ? -4.456 -0.124 4.234 1.00 97.69 207 GLN A C 1
ATOM 1693 O O . GLN A 1 207 ? -4.735 0.405 5.305 1.00 97.69 207 GLN A O 1
ATOM 1698 N N . CYS A 1 208 ? -3.847 0.554 3.255 1.00 98.38 208 CYS A N 1
ATOM 1699 C CA . CYS A 1 208 ? -3.435 1.952 3.427 1.00 98.38 208 CYS A CA 1
ATOM 1700 C C . CYS A 1 208 ? -4.620 2.877 3.750 1.00 98.38 208 CYS A C 1
ATOM 1702 O O . CYS A 1 208 ? -4.494 3.783 4.573 1.00 98.38 208 CYS A O 1
ATOM 1704 N N . MET A 1 209 ? -5.783 2.641 3.137 1.00 98.38 209 MET A N 1
ATOM 1705 C CA . MET A 1 209 ? -7.008 3.394 3.422 1.00 98.38 209 MET A CA 1
ATOM 1706 C C . MET A 1 209 ? -7.561 3.112 4.828 1.00 98.38 209 MET A C 1
ATOM 1708 O O . MET A 1 209 ? -7.976 4.045 5.522 1.00 98.38 209 MET A O 1
ATOM 1712 N N . GLY A 1 210 ? -7.535 1.855 5.279 1.00 97.12 210 GLY A N 1
ATOM 1713 C CA . GLY A 1 210 ? -7.910 1.458 6.638 1.00 97.12 210 GLY A CA 1
ATOM 1714 C C . GLY A 1 210 ? -7.012 2.102 7.693 1.00 97.12 210 GLY A C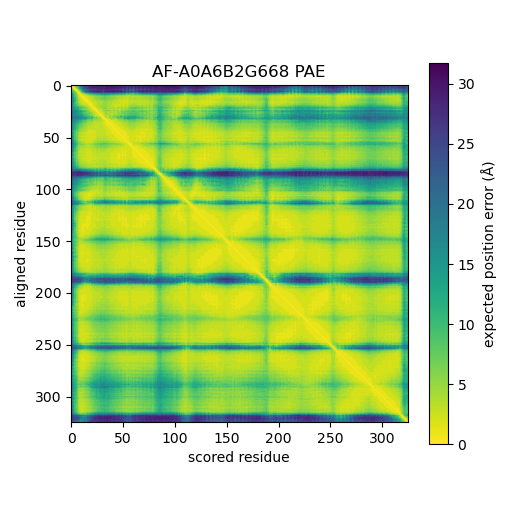 1
ATOM 1715 O O . GLY A 1 210 ? -7.509 2.735 8.622 1.00 97.12 210 GLY A O 1
ATOM 1716 N N . GLU A 1 211 ? -5.697 2.045 7.497 1.00 96.62 211 GLU A N 1
ATOM 1717 C CA . GLU A 1 211 ? -4.699 2.643 8.391 1.00 96.62 211 GLU A CA 1
ATOM 1718 C C . GLU A 1 211 ? -4.796 4.176 8.432 1.00 96.62 211 GLU A C 1
ATOM 1720 O O . GLU A 1 211 ? -4.712 4.778 9.503 1.00 96.62 211 GLU A O 1
ATOM 1725 N N . ALA A 1 212 ? -5.052 4.829 7.292 1.00 97.38 212 ALA A N 1
ATOM 1726 C CA . ALA 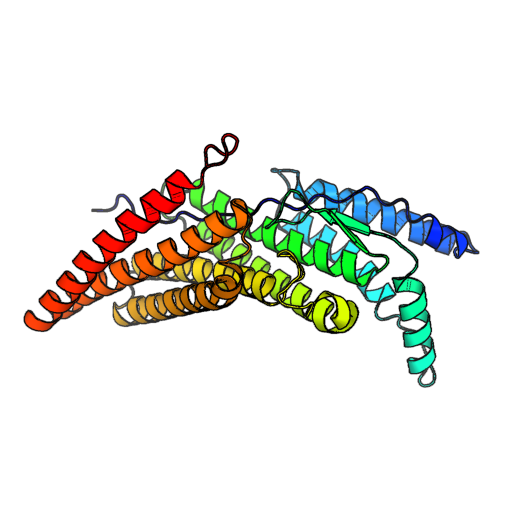A 1 212 ? -5.304 6.270 7.259 1.00 97.38 212 ALA A CA 1
ATOM 1727 C C . ALA A 1 212 ? -6.579 6.630 8.042 1.00 97.38 212 ALA A C 1
ATOM 1729 O O . ALA A 1 212 ? -6.630 7.652 8.726 1.00 97.38 212 ALA A O 1
ATOM 1730 N N . THR A 1 213 ? -7.597 5.768 7.987 1.00 96.06 213 THR A N 1
ATOM 1731 C CA . THR A 1 213 ? -8.824 5.942 8.773 1.00 96.06 213 THR A CA 1
ATOM 1732 C C . THR A 1 213 ? -8.557 5.741 10.271 1.00 96.06 213 THR A C 1
ATOM 1734 O O . THR A 1 213 ? -9.091 6.498 11.076 1.00 96.06 213 THR A O 1
ATOM 1737 N N . GLU A 1 214 ? -7.674 4.815 10.673 1.00 94.38 214 GLU A N 1
ATOM 1738 C CA . GLU A 1 214 ? -7.222 4.686 12.074 1.00 94.38 214 GLU A CA 1
ATOM 1739 C C . GLU A 1 214 ? -6.582 5.983 12.595 1.00 94.38 214 GLU A C 1
ATOM 1741 O O . GLU A 1 214 ? -6.901 6.424 13.702 1.00 94.38 214 GLU A O 1
ATOM 1746 N N . LEU A 1 215 ? -5.739 6.639 11.790 1.00 94.81 215 LEU A N 1
ATOM 1747 C CA . LEU A 1 215 ? -5.172 7.944 12.145 1.00 94.81 215 LEU A CA 1
ATOM 1748 C C . LEU A 1 215 ? -6.249 9.029 12.275 1.00 94.81 215 LEU A C 1
ATOM 1750 O O . LEU A 1 215 ? -6.204 9.835 13.205 1.00 94.81 215 LEU A O 1
ATOM 1754 N N . ALA A 1 216 ? -7.248 9.027 11.388 1.00 94.62 216 ALA A N 1
ATOM 1755 C CA . ALA A 1 216 ? -8.382 9.944 11.479 1.00 94.62 216 ALA A CA 1
ATOM 1756 C C . ALA A 1 216 ? -9.216 9.705 12.752 1.00 94.62 216 ALA A C 1
ATOM 1758 O O . ALA A 1 216 ? -9.608 10.666 13.410 1.00 94.62 216 ALA A O 1
ATOM 1759 N N . ILE A 1 217 ? -9.431 8.444 13.149 1.00 92.31 217 ILE A N 1
ATOM 1760 C CA . ILE A 1 217 ? -10.100 8.079 14.410 1.00 92.31 217 ILE A CA 1
ATOM 1761 C C . ILE A 1 217 ? -9.306 8.603 15.608 1.00 92.31 217 ILE A C 1
ATOM 1763 O O . ILE A 1 217 ? -9.887 9.164 16.537 1.00 92.31 217 ILE A O 1
ATOM 1767 N N . MET A 1 218 ? -7.984 8.430 15.600 1.00 90.69 218 MET A N 1
ATOM 1768 C CA . MET A 1 218 ? -7.113 8.928 16.663 1.00 90.69 218 MET A CA 1
ATOM 1769 C C . MET A 1 218 ? -7.193 10.453 16.784 1.00 90.69 218 MET A C 1
ATOM 1771 O O . MET A 1 218 ? -7.436 10.964 17.875 1.00 90.69 218 MET A O 1
ATOM 1775 N N . ARG A 1 219 ? -7.092 11.176 15.664 1.00 92.56 219 ARG A N 1
ATOM 1776 C CA . ARG A 1 219 ? -7.255 12.634 15.632 1.00 92.56 219 ARG A CA 1
ATOM 1777 C C . ARG A 1 219 ? -8.649 13.077 16.085 1.00 92.56 219 ARG A C 1
ATOM 1779 O O . ARG A 1 219 ? -8.776 14.071 16.796 1.00 92.56 219 ARG A O 1
ATOM 1786 N N . ALA A 1 220 ? -9.702 12.355 15.703 1.00 91.94 220 ALA A N 1
ATOM 1787 C CA . ALA A 1 220 ? -11.070 12.640 16.139 1.00 91.94 220 ALA A CA 1
ATOM 1788 C C . ALA A 1 220 ? -11.235 12.479 17.659 1.00 91.94 220 ALA A C 1
ATOM 1790 O O . ALA A 1 220 ? -11.900 13.296 18.297 1.00 91.94 220 ALA A O 1
ATOM 1791 N N . LYS A 1 221 ? -10.602 11.455 18.246 1.00 89.81 221 LYS A N 1
ATOM 1792 C CA . LYS A 1 221 ? -10.584 11.231 19.698 1.00 89.81 221 LYS A CA 1
ATOM 1793 C C . LYS A 1 221 ? -9.821 12.325 20.436 1.00 89.81 221 LYS A C 1
ATOM 1795 O O . LYS A 1 221 ? -10.333 12.828 21.433 1.00 89.81 221 LYS A O 1
ATOM 1800 N N . GLU A 1 222 ? -8.651 12.718 19.936 1.00 90.25 222 GLU A N 1
ATOM 1801 C CA . GLU A 1 222 ? -7.845 13.777 20.555 1.00 90.25 222 GLU A CA 1
ATOM 1802 C C . GLU A 1 222 ? -8.576 15.126 20.537 1.00 90.25 222 GLU A C 1
ATOM 1804 O O . GLU A 1 222 ? -8.661 15.818 21.550 1.00 90.25 222 GLU A O 1
ATOM 1809 N N . ASN A 1 223 ? -9.233 15.443 19.418 1.00 91.50 223 ASN A N 1
ATOM 1810 C CA . ASN A 1 223 ? -10.068 16.639 19.283 1.00 91.50 223 ASN A CA 1
ATOM 1811 C C . ASN A 1 223 ? -11.438 16.521 19.977 1.00 91.50 223 ASN A C 1
ATOM 1813 O O . ASN A 1 223 ? -12.268 17.419 19.841 1.00 91.50 223 ASN A O 1
ATOM 1817 N N . LYS A 1 224 ? -11.692 15.427 20.712 1.00 90.62 224 LYS A N 1
ATOM 1818 C CA . LYS A 1 224 ? -12.932 15.174 21.465 1.00 90.62 224 LYS A CA 1
ATOM 1819 C C . LYS A 1 224 ? -14.190 15.350 20.611 1.00 90.62 224 LYS A C 1
ATOM 1821 O O . LYS A 1 224 ? -15.196 15.895 21.068 1.00 90.62 224 LYS A O 1
ATOM 1826 N N . LEU A 1 225 ? -14.127 14.898 19.357 1.00 90.69 225 LEU A N 1
ATOM 1827 C CA . LEU A 1 225 ? -15.282 14.913 18.470 1.00 90.69 225 LEU A CA 1
ATOM 1828 C C . LEU A 1 225 ? -16.398 14.018 19.022 1.00 90.69 225 LEU A C 1
ATOM 1830 O O . LEU A 1 225 ? -16.174 13.127 19.846 1.00 90.69 225 LEU A O 1
ATOM 1834 N N . LYS A 1 226 ? -17.621 14.266 18.547 1.00 87.94 226 LYS A N 1
ATOM 1835 C CA . LYS A 1 226 ? -18.806 13.516 18.965 1.00 87.94 226 LYS A CA 1
ATOM 1836 C C . LYS A 1 226 ? -18.652 12.022 18.664 1.00 87.94 226 LYS A C 1
ATOM 1838 O O . LYS A 1 226 ? -18.016 11.630 17.682 1.00 87.94 226 LYS A O 1
ATOM 1843 N N . ALA A 1 227 ? -19.259 11.188 19.502 1.00 85.00 227 ALA A N 1
ATOM 1844 C CA . ALA A 1 227 ? -19.111 9.742 19.407 1.00 85.00 227 ALA A CA 1
ATOM 1845 C C . ALA A 1 227 ? -19.691 9.165 18.106 1.00 85.00 227 ALA A C 1
ATOM 1847 O O . ALA A 1 227 ? -19.182 8.160 17.615 1.00 85.00 227 ALA A O 1
ATOM 1848 N N . GLU A 1 228 ? -20.693 9.821 17.518 1.00 84.06 228 GLU A N 1
ATOM 1849 C CA . GLU A 1 228 ? -21.274 9.472 16.219 1.00 84.06 228 GLU A CA 1
ATOM 1850 C C . GLU A 1 228 ? -20.216 9.525 15.110 1.00 84.06 228 GLU A C 1
ATOM 1852 O O . GLU A 1 228 ? -20.032 8.547 14.392 1.00 84.06 228 GLU A O 1
ATOM 1857 N N . VAL A 1 229 ? -19.430 10.608 15.052 1.00 88.69 229 VAL A N 1
ATOM 1858 C CA . VAL A 1 229 ? -18.350 10.784 14.063 1.00 88.69 229 VAL A CA 1
ATOM 1859 C C . VAL A 1 229 ? -17.275 9.710 14.236 1.00 88.69 229 VAL A C 1
ATOM 1861 O O . VAL A 1 229 ? -16.810 9.109 13.269 1.00 88.69 229 VAL A O 1
ATOM 1864 N N . ILE A 1 230 ? -16.891 9.421 15.482 1.00 89.06 230 ILE A N 1
ATOM 1865 C CA . ILE A 1 230 ? -15.918 8.362 15.785 1.00 89.06 230 ILE A CA 1
ATOM 1866 C C . ILE A 1 230 ? -16.474 6.993 15.369 1.00 89.06 230 ILE A C 1
ATOM 1868 O O . ILE A 1 230 ? -15.731 6.151 14.864 1.00 89.06 230 ILE A O 1
ATOM 1872 N N . SER A 1 231 ? -17.773 6.758 15.559 1.00 86.62 231 SER A N 1
ATOM 1873 C CA . SER A 1 231 ? -18.422 5.511 15.163 1.00 86.62 231 SER A CA 1
ATOM 1874 C C . SER A 1 231 ? -18.483 5.339 13.644 1.00 86.62 231 SER A C 1
ATOM 1876 O O . SER A 1 231 ? -18.232 4.237 13.160 1.00 86.62 231 SER A O 1
ATOM 1878 N N . GLU A 1 232 ? -18.780 6.396 12.890 1.00 89.44 232 GLU A N 1
ATOM 1879 C CA . GLU A 1 232 ? -18.770 6.376 11.422 1.00 89.44 232 GLU A CA 1
ATOM 1880 C C . GLU A 1 232 ? -17.376 6.055 10.874 1.00 89.44 232 GLU A C 1
ATOM 1882 O O . GLU A 1 232 ? -17.224 5.157 10.041 1.00 89.44 232 GLU A O 1
ATOM 1887 N N . LEU A 1 233 ? -16.340 6.717 11.401 1.00 93.25 233 LEU A N 1
ATOM 1888 C CA . LEU A 1 233 ? -14.952 6.456 11.011 1.00 93.25 233 LEU A CA 1
ATOM 1889 C C . LEU A 1 233 ? -14.527 5.015 11.325 1.00 93.25 233 LEU A C 1
ATOM 1891 O O . LEU A 1 233 ? -13.861 4.367 10.518 1.00 93.25 233 LEU A O 1
ATOM 1895 N N . ASN A 1 234 ? -14.938 4.482 12.476 1.00 91.19 234 ASN A N 1
ATOM 1896 C CA . ASN A 1 234 ? -14.703 3.085 12.830 1.00 91.19 234 ASN A CA 1
ATOM 1897 C C . ASN A 1 234 ? -15.349 2.115 11.827 1.00 91.19 234 ASN A C 1
ATOM 1899 O O . ASN A 1 234 ? -14.686 1.190 11.360 1.00 91.19 234 ASN A O 1
ATOM 1903 N N . ILE A 1 235 ? -16.615 2.337 11.456 1.00 91.88 235 ILE A N 1
ATOM 1904 C CA . ILE A 1 235 ? -17.315 1.519 10.452 1.00 91.88 235 ILE A CA 1
ATOM 1905 C C . ILE A 1 235 ? -16.581 1.584 9.110 1.00 91.88 235 ILE A C 1
ATOM 1907 O O . ILE A 1 235 ? -16.381 0.556 8.461 1.00 91.88 235 ILE A O 1
ATOM 1911 N N . GLN A 1 236 ? -16.132 2.774 8.708 1.00 95.31 236 GLN A N 1
ATOM 1912 C CA . GLN A 1 236 ? -15.359 2.950 7.484 1.00 95.31 236 GLN A CA 1
ATOM 1913 C C . GLN A 1 236 ? -14.042 2.158 7.519 1.00 95.31 236 GLN A C 1
ATOM 1915 O O . GLN A 1 236 ? -13.735 1.443 6.563 1.00 95.31 236 GLN A O 1
ATOM 1920 N N . ALA A 1 237 ? -13.290 2.220 8.622 1.00 94.88 237 ALA A N 1
ATOM 1921 C CA . ALA A 1 237 ? -12.059 1.449 8.791 1.00 94.88 237 ALA A CA 1
ATOM 1922 C C . ALA A 1 237 ? -12.321 -0.067 8.728 1.00 94.88 237 ALA A C 1
ATOM 1924 O O . ALA A 1 237 ? -11.623 -0.786 8.011 1.00 94.88 237 ALA A O 1
ATOM 1925 N N . ILE A 1 238 ? -13.365 -0.547 9.414 1.00 94.12 238 ILE A N 1
ATOM 1926 C CA . ILE A 1 238 ? -13.793 -1.954 9.382 1.00 94.12 238 ILE A CA 1
ATOM 1927 C C . ILE A 1 238 ? -14.125 -2.385 7.952 1.00 94.12 238 ILE A C 1
ATOM 1929 O O . ILE A 1 238 ? -13.702 -3.456 7.526 1.00 94.12 238 ILE A O 1
ATOM 1933 N N . ASN A 1 239 ? -14.847 -1.561 7.190 1.00 96.44 239 ASN A N 1
ATOM 1934 C CA . ASN A 1 239 ? -15.210 -1.878 5.811 1.00 96.44 239 ASN A CA 1
ATOM 1935 C C . ASN A 1 239 ? -13.980 -2.009 4.906 1.00 96.44 239 ASN A C 1
ATOM 1937 O O . ASN A 1 239 ? -13.906 -2.974 4.144 1.00 96.44 239 ASN A O 1
ATOM 1941 N N . HIS A 1 240 ? -12.994 -1.111 5.031 1.00 97.50 240 HIS A N 1
ATOM 1942 C CA . HIS A 1 240 ? -11.736 -1.226 4.289 1.00 97.50 240 HIS A CA 1
ATOM 1943 C C . HIS A 1 240 ? -11.020 -2.551 4.594 1.00 97.50 240 HIS A C 1
ATOM 1945 O O . HIS A 1 240 ? -10.674 -3.293 3.674 1.00 97.50 240 HIS A O 1
ATOM 1951 N N . TYR A 1 241 ? -10.850 -2.893 5.875 1.00 96.25 241 TYR A N 1
ATOM 1952 C CA . TYR A 1 241 ? -10.152 -4.120 6.262 1.00 96.25 241 TYR A CA 1
ATOM 1953 C C . TYR A 1 241 ? -10.932 -5.397 5.925 1.00 96.25 241 TYR A C 1
ATOM 1955 O O . TYR A 1 241 ? -10.344 -6.348 5.415 1.00 96.25 241 TYR A O 1
ATOM 1963 N N . ARG A 1 242 ? -12.258 -5.417 6.104 1.00 95.50 242 ARG A N 1
ATOM 1964 C CA . ARG A 1 242 ? -13.108 -6.545 5.684 1.00 95.50 242 ARG A CA 1
ATOM 1965 C C . ARG A 1 242 ? -13.039 -6.771 4.182 1.00 95.50 242 ARG A C 1
ATOM 1967 O O . ARG A 1 242 ? -13.001 -7.919 3.744 1.00 95.50 242 ARG A O 1
ATOM 1974 N N . GLN A 1 243 ? -13.035 -5.700 3.391 1.00 96.50 243 GLN A N 1
ATOM 1975 C CA . GLN A 1 243 ? -12.875 -5.820 1.949 1.00 96.50 243 GLN A CA 1
ATOM 1976 C C . GLN A 1 243 ? -11.486 -6.376 1.608 1.00 96.50 243 GLN A C 1
ATOM 1978 O O . GLN A 1 243 ? -11.406 -7.317 0.826 1.00 96.50 243 GLN A O 1
ATOM 1983 N N . ALA A 1 244 ? -10.420 -5.911 2.270 1.00 95.62 244 ALA A N 1
ATOM 1984 C CA . ALA A 1 244 ? -9.078 -6.468 2.090 1.00 95.62 244 ALA A CA 1
ATOM 1985 C C . ALA A 1 244 ? -9.020 -7.966 2.450 1.00 95.62 244 ALA A C 1
ATOM 1987 O O . ALA A 1 244 ? -8.441 -8.755 1.704 1.00 95.62 244 ALA A O 1
ATOM 1988 N N . CYS A 1 245 ? -9.680 -8.389 3.536 1.00 92.75 245 CYS A N 1
ATOM 1989 C CA . CYS A 1 245 ? -9.815 -9.806 3.881 1.00 92.75 245 CYS A CA 1
ATOM 1990 C C . CYS A 1 245 ? -10.487 -10.610 2.765 1.00 92.75 245 CYS A C 1
ATOM 1992 O O . CYS A 1 245 ? -10.039 -11.714 2.470 1.00 92.75 245 CYS A O 1
ATOM 1994 N N . ARG A 1 246 ? -11.553 -10.083 2.147 1.00 92.62 246 ARG A N 1
ATOM 1995 C CA . ARG A 1 246 ? -12.272 -10.773 1.062 1.00 92.62 246 ARG A CA 1
ATOM 1996 C C . ARG A 1 246 ? -11.393 -10.968 -0.168 1.00 92.62 246 ARG A C 1
ATOM 1998 O O . ARG A 1 246 ? -11.368 -12.076 -0.697 1.00 92.62 246 ARG A O 1
ATOM 2005 N N . GLU A 1 247 ? -10.648 -9.940 -0.573 1.00 91.81 247 GLU A N 1
ATOM 2006 C CA . GLU A 1 247 ? -9.705 -10.043 -1.696 1.00 91.81 247 GLU A CA 1
ATOM 2007 C C . GLU A 1 247 ? -8.677 -11.156 -1.442 1.00 91.81 247 GLU A C 1
ATOM 2009 O O . GLU A 1 247 ? -8.443 -12.029 -2.286 1.00 91.81 247 GLU A O 1
ATOM 2014 N N . LEU A 1 248 ? -8.115 -11.185 -0.229 1.00 89.88 248 LEU A N 1
ATOM 2015 C CA . LEU A 1 248 ? -7.056 -12.126 0.120 1.00 89.88 248 LEU A CA 1
ATOM 2016 C C . LEU A 1 248 ? -7.548 -13.540 0.481 1.00 89.88 248 LEU A C 1
ATOM 2018 O O . LEU A 1 248 ? -6.771 -14.492 0.391 1.00 89.88 248 LEU A O 1
ATOM 2022 N N . ALA A 1 249 ? -8.819 -13.718 0.858 1.00 85.81 249 ALA A N 1
ATOM 2023 C CA . ALA A 1 249 ? -9.382 -15.015 1.256 1.00 85.81 249 ALA A CA 1
ATOM 2024 C C . ALA A 1 249 ? -9.243 -16.083 0.158 1.00 85.81 249 ALA A C 1
ATOM 2026 O O . ALA A 1 249 ? -9.048 -17.268 0.445 1.00 85.81 249 ALA A O 1
ATOM 2027 N N . SER A 1 250 ? -9.277 -15.641 -1.099 1.00 79.38 250 SER A N 1
ATOM 2028 C CA . SER A 1 250 ? -9.115 -16.479 -2.286 1.00 79.38 250 SER A CA 1
ATOM 2029 C C . SER A 1 250 ? -7.745 -17.168 -2.395 1.00 79.38 250 SER A C 1
ATOM 2031 O O . SER A 1 250 ? -7.622 -18.153 -3.120 1.00 79.38 250 SER A O 1
ATOM 2033 N N . PHE A 1 251 ? -6.727 -16.706 -1.659 1.00 78.12 251 PHE A N 1
ATOM 2034 C CA . PHE A 1 251 ? -5.389 -17.308 -1.661 1.00 78.12 251 PHE A CA 1
ATOM 2035 C C . PHE A 1 251 ? -5.160 -18.329 -0.546 1.00 78.12 251 PHE A C 1
ATOM 2037 O O . PHE A 1 251 ? -4.139 -19.008 -0.582 1.00 78.12 251 PHE A O 1
ATOM 2044 N N . SER A 1 252 ? -6.094 -18.475 0.403 1.00 64.50 252 SER A N 1
ATOM 2045 C CA . SER A 1 252 ? -5.914 -19.226 1.661 1.00 64.50 252 SER A CA 1
ATOM 2046 C C . SER A 1 252 ? -5.411 -20.671 1.506 1.00 64.50 252 SER A C 1
ATOM 2048 O O . SER A 1 252 ? -4.716 -21.172 2.391 1.00 64.50 252 SER A O 1
ATOM 2050 N N . THR A 1 253 ? -5.683 -21.331 0.378 1.00 60.75 253 THR A N 1
ATOM 2051 C CA . THR A 1 253 ? -5.284 -22.722 0.109 1.00 60.75 253 THR A CA 1
ATOM 2052 C C . THR A 1 253 ? -3.918 -22.879 -0.578 1.00 60.75 253 THR A C 1
ATOM 2054 O O . THR A 1 253 ? -3.421 -23.997 -0.672 1.00 60.75 253 THR A O 1
ATOM 2057 N N . LYS A 1 254 ? -3.298 -21.800 -1.084 1.00 61.00 254 LYS A N 1
ATOM 2058 C CA . LYS A 1 254 ? -2.022 -21.815 -1.838 1.00 61.00 254 LYS A CA 1
ATOM 2059 C C . LYS A 1 254 ? -1.116 -20.658 -1.399 1.00 61.00 254 LYS A C 1
ATOM 2061 O O . LYS A 1 254 ? -0.721 -19.810 -2.199 1.00 61.00 254 LYS A O 1
ATOM 2066 N N . THR A 1 255 ? -0.823 -20.606 -0.105 1.00 67.12 255 THR A N 1
ATOM 2067 C CA . THR A 1 255 ? -0.267 -19.407 0.531 1.00 67.12 255 THR A CA 1
ATOM 2068 C C . THR A 1 255 ? 1.199 -19.597 0.906 1.00 67.12 255 THR A C 1
ATOM 2070 O O . THR A 1 255 ? 1.557 -20.576 1.557 1.00 67.12 255 THR A O 1
ATOM 2073 N N . THR A 1 256 ? 2.055 -18.637 0.554 1.00 78.06 256 THR A N 1
ATOM 2074 C CA . THR A 1 256 ? 3.369 -18.511 1.200 1.00 78.06 256 THR A CA 1
ATOM 2075 C C . THR A 1 256 ? 3.179 -18.174 2.680 1.00 78.06 256 THR A C 1
ATOM 2077 O O . THR A 1 256 ? 2.194 -17.533 3.052 1.00 78.06 256 THR A O 1
ATOM 2080 N N . GLN A 1 257 ? 4.131 -18.534 3.546 1.00 81.88 257 GLN A N 1
ATOM 2081 C CA . GLN A 1 257 ? 4.058 -18.148 4.966 1.00 81.88 257 GLN A CA 1
ATOM 2082 C C . GLN A 1 257 ? 3.907 -16.628 5.143 1.00 81.88 257 GLN A C 1
ATOM 2084 O O . GLN A 1 257 ? 3.164 -16.170 6.007 1.00 81.88 257 GLN A O 1
ATOM 2089 N N . GLN A 1 258 ? 4.553 -15.840 4.279 1.00 83.69 258 GLN A N 1
ATOM 2090 C CA . GLN A 1 258 ? 4.470 -14.384 4.319 1.00 83.69 258 GLN A CA 1
ATOM 2091 C C . GLN A 1 258 ? 3.066 -13.860 3.990 1.00 83.69 258 GLN A C 1
ATOM 2093 O O . GLN A 1 258 ? 2.542 -13.025 4.725 1.00 83.69 258 GLN A O 1
ATOM 2098 N N . LEU A 1 259 ? 2.431 -14.366 2.928 1.00 86.44 259 LEU A N 1
ATOM 2099 C CA . LEU A 1 259 ? 1.068 -13.968 2.584 1.00 86.44 259 LEU A CA 1
ATOM 2100 C C . LEU A 1 259 ? 0.070 -14.422 3.662 1.00 86.44 259 LEU A C 1
ATOM 2102 O O . LEU A 1 259 ? -0.846 -13.675 3.992 1.00 86.44 259 LEU A O 1
ATOM 2106 N N . LEU A 1 260 ? 0.283 -15.585 4.286 1.00 87.12 260 LEU A N 1
ATOM 2107 C CA . LEU A 1 260 ? -0.555 -16.043 5.397 1.00 87.12 260 LEU A CA 1
ATOM 2108 C C . LEU A 1 260 ? -0.418 -15.132 6.625 1.00 87.12 260 LEU A C 1
ATOM 2110 O O . LEU A 1 260 ? -1.426 -14.781 7.245 1.00 87.12 260 LEU A O 1
ATOM 2114 N N . LYS A 1 261 ? 0.809 -14.704 6.951 1.00 87.69 261 LYS A N 1
ATOM 2115 C CA . LYS A 1 261 ? 1.071 -13.733 8.024 1.00 87.69 261 LYS A CA 1
ATOM 2116 C C . LYS A 1 261 ? 0.347 -12.415 7.746 1.00 87.69 261 LYS A C 1
ATOM 2118 O O . LYS A 1 261 ? -0.321 -11.885 8.633 1.00 87.69 261 LYS A O 1
ATOM 2123 N N . TRP A 1 262 ? 0.391 -11.935 6.503 1.00 91.50 262 TRP A N 1
ATOM 2124 C CA . TRP A 1 262 ? -0.329 -10.730 6.096 1.00 91.50 262 TRP A CA 1
ATOM 2125 C C . TRP A 1 262 ? -1.853 -10.878 6.219 1.00 91.50 262 TRP A C 1
ATOM 2127 O O . TRP A 1 262 ? -2.498 -10.043 6.850 1.00 91.50 262 TRP A O 1
ATOM 2137 N N . ILE A 1 263 ? -2.431 -11.970 5.708 1.00 90.94 263 ILE A N 1
ATOM 2138 C CA . ILE A 1 263 ? -3.866 -12.281 5.844 1.00 90.94 263 ILE A CA 1
ATOM 2139 C C . ILE A 1 263 ? -4.282 -12.304 7.316 1.00 90.94 263 ILE A C 1
ATOM 2141 O O . ILE A 1 263 ? -5.312 -11.740 7.693 1.00 90.94 263 ILE A O 1
ATOM 2145 N N . THR A 1 264 ? -3.476 -12.941 8.164 1.00 90.81 264 THR A N 1
ATOM 2146 C CA . THR A 1 264 ? -3.741 -13.026 9.604 1.00 90.81 264 THR A CA 1
ATOM 2147 C C . THR A 1 264 ? -3.707 -11.641 10.250 1.00 90.81 264 THR A C 1
ATOM 2149 O O . THR A 1 264 ? -4.599 -11.320 11.033 1.00 90.81 264 THR A O 1
ATOM 2152 N N . PHE A 1 265 ? -2.756 -10.778 9.871 1.00 92.56 265 PHE A N 1
ATOM 2153 C CA . PHE A 1 265 ? -2.705 -9.389 10.334 1.00 92.56 265 PHE A CA 1
ATOM 2154 C C . PHE A 1 265 ? -3.960 -8.591 9.958 1.00 92.56 265 PHE A C 1
ATOM 2156 O O . PHE A 1 265 ? -4.533 -7.925 10.818 1.00 92.56 265 PHE A O 1
ATOM 2163 N N . ILE A 1 266 ? -4.419 -8.664 8.704 1.00 93.56 266 ILE A N 1
ATOM 2164 C CA . ILE A 1 266 ? -5.608 -7.916 8.257 1.00 93.56 266 ILE A CA 1
ATOM 2165 C C . ILE A 1 266 ? -6.865 -8.397 9.004 1.00 93.56 266 ILE A C 1
ATOM 2167 O O . ILE A 1 266 ? -7.684 -7.581 9.440 1.00 93.56 266 ILE A O 1
ATOM 2171 N N . ASN A 1 267 ? -6.992 -9.707 9.243 1.00 92.56 267 ASN A N 1
ATOM 2172 C CA . ASN A 1 267 ? -8.071 -10.259 10.068 1.00 92.56 267 ASN A CA 1
ATOM 2173 C C . ASN A 1 267 ? -7.990 -9.780 11.524 1.00 92.56 267 ASN A C 1
ATOM 2175 O O . ASN A 1 267 ? -8.999 -9.357 12.089 1.00 92.56 267 ASN A O 1
ATOM 2179 N N . LEU A 1 268 ? -6.794 -9.795 12.117 1.00 92.44 268 LEU A N 1
ATOM 2180 C CA . LEU A 1 268 ? -6.544 -9.286 13.466 1.00 92.44 268 LEU A CA 1
ATOM 2181 C C . LEU A 1 268 ? -6.946 -7.811 13.569 1.00 92.44 268 LEU A C 1
ATOM 2183 O O . LEU A 1 268 ? -7.667 -7.437 14.492 1.00 92.44 268 LEU A O 1
ATOM 2187 N N . LYS A 1 269 ? -6.553 -6.985 12.594 1.00 91.94 269 LYS A N 1
ATOM 2188 C CA . LYS A 1 269 ? -6.914 -5.563 12.531 1.00 91.94 269 LYS A CA 1
ATOM 2189 C C . LYS A 1 269 ? -8.411 -5.329 12.434 1.00 91.94 269 LYS A C 1
ATOM 2191 O O . LYS A 1 269 ? -8.939 -4.508 13.181 1.00 91.94 269 LYS A O 1
ATOM 2196 N N . THR A 1 270 ? -9.087 -6.079 11.570 1.00 93.06 270 THR A N 1
ATOM 2197 C CA . THR A 1 270 ? -10.548 -6.032 11.441 1.00 93.06 270 THR A CA 1
ATOM 2198 C C . THR A 1 270 ? -11.212 -6.270 12.798 1.00 93.06 270 THR A C 1
ATOM 2200 O O . THR A 1 270 ? -11.986 -5.438 13.266 1.00 93.06 270 THR A O 1
ATOM 2203 N N . GLN A 1 271 ? -10.837 -7.363 13.469 1.00 93.19 271 GLN A N 1
ATOM 2204 C CA . GLN A 1 271 ? -11.404 -7.745 14.764 1.00 93.19 271 GLN A CA 1
ATOM 2205 C C . GLN A 1 271 ? -11.068 -6.750 15.879 1.00 93.19 271 GLN A C 1
ATOM 2207 O O . GLN A 1 271 ? -11.924 -6.412 16.696 1.00 93.19 271 GLN A O 1
ATOM 2212 N N . LEU A 1 272 ? -9.843 -6.222 15.900 1.00 91.38 272 LEU A N 1
ATOM 2213 C CA . LEU A 1 272 ? -9.427 -5.221 16.879 1.00 91.38 272 LEU A CA 1
ATOM 2214 C C . LEU A 1 272 ? -10.275 -3.945 16.782 1.00 91.38 272 LEU A C 1
ATOM 2216 O O . LEU A 1 272 ? -10.704 -3.407 17.804 1.00 91.38 272 LEU A O 1
ATOM 2220 N N . ILE A 1 273 ? -10.529 -3.457 15.566 1.00 90.31 273 ILE A N 1
ATOM 2221 C CA . ILE A 1 273 ? -11.330 -2.245 15.361 1.00 90.31 273 ILE A CA 1
ATOM 2222 C C . ILE A 1 273 ? -12.806 -2.518 15.669 1.00 90.31 273 ILE A C 1
ATOM 2224 O O . ILE A 1 273 ? -13.447 -1.678 16.298 1.00 90.31 273 ILE A O 1
ATOM 2228 N N . GLU A 1 274 ? -13.340 -3.693 15.323 1.00 91.19 274 GLU A N 1
ATOM 2229 C CA . GLU A 1 274 ? -14.702 -4.107 15.698 1.00 91.19 274 GLU A CA 1
ATOM 2230 C C . GLU A 1 274 ? -14.908 -4.096 17.218 1.00 91.19 274 GLU A C 1
ATOM 2232 O O . GLU A 1 274 ? -15.822 -3.433 17.712 1.00 91.19 274 GLU A O 1
ATOM 2237 N N . VAL A 1 275 ? -14.013 -4.737 17.977 1.00 91.62 275 VAL A N 1
ATOM 2238 C CA . VAL A 1 275 ? -14.060 -4.741 19.450 1.00 91.62 275 VAL A CA 1
ATOM 2239 C C . VAL A 1 275 ? -13.978 -3.319 20.009 1.00 91.62 275 VAL A C 1
ATOM 2241 O O . VAL A 1 275 ? -14.761 -2.944 20.883 1.00 91.62 275 VAL A O 1
ATOM 2244 N N . ARG A 1 276 ? -13.065 -2.489 19.487 1.00 86.88 276 ARG A N 1
ATOM 2245 C CA . ARG A 1 276 ? -12.942 -1.079 19.901 1.00 86.88 276 ARG A CA 1
ATOM 2246 C C . ARG A 1 276 ? -14.225 -0.292 19.629 1.00 86.88 276 ARG A C 1
ATOM 2248 O O . ARG A 1 276 ? -14.622 0.525 20.458 1.00 86.88 276 ARG A O 1
ATOM 2255 N N . SER A 1 277 ? -14.881 -0.563 18.506 1.00 88.38 277 SER A N 1
ATOM 2256 C CA . SER A 1 277 ? -16.129 0.090 18.102 1.00 88.38 277 SER A CA 1
ATOM 2257 C C . SER A 1 277 ? -17.276 -0.275 19.034 1.00 88.38 277 SER A C 1
ATOM 2259 O O . SER A 1 277 ? -17.949 0.619 19.545 1.00 88.38 277 SER A O 1
ATOM 2261 N N . TYR A 1 278 ? -17.457 -1.566 19.331 1.00 90.12 278 TYR A N 1
ATOM 2262 C CA . TYR A 1 278 ? -18.462 -2.019 20.295 1.00 90.12 278 TYR A CA 1
ATOM 2263 C C . TYR A 1 278 ? -18.202 -1.472 21.700 1.00 90.12 278 TYR A C 1
ATOM 2265 O O . TYR A 1 278 ? -19.143 -1.081 22.392 1.00 90.12 278 TYR A O 1
ATOM 2273 N N . HIS A 1 279 ? -16.937 -1.362 22.112 1.00 87.81 279 HIS A N 1
ATOM 2274 C CA . HIS A 1 279 ? -16.588 -0.771 23.398 1.00 87.81 279 HIS A CA 1
ATOM 2275 C C . HIS A 1 279 ? -16.975 0.713 23.453 1.00 87.81 279 HIS A C 1
ATOM 2277 O O . HIS A 1 279 ? -17.667 1.126 24.384 1.00 87.81 279 HIS A O 1
ATOM 2283 N N . THR A 1 280 ? -16.623 1.511 22.441 1.00 84.56 280 THR A N 1
ATOM 2284 C CA . THR A 1 280 ? -17.047 2.920 22.366 1.00 84.56 280 THR A CA 1
ATOM 2285 C C . THR A 1 280 ? -18.571 3.049 22.313 1.00 84.56 280 THR A C 1
ATOM 2287 O O . THR A 1 280 ? -19.138 3.864 23.038 1.00 84.56 280 THR A O 1
ATOM 2290 N N . LEU A 1 281 ? -19.255 2.207 21.535 1.00 87.25 281 LEU A N 1
ATOM 2291 C CA . LEU A 1 281 ? -20.716 2.207 21.456 1.00 87.25 281 LEU A CA 1
ATOM 2292 C C . LEU A 1 281 ? -21.366 1.872 22.805 1.00 87.25 281 LEU A C 1
ATOM 2294 O O . LEU A 1 281 ? -22.351 2.501 23.185 1.00 87.25 281 LEU A O 1
ATOM 2298 N N . SER A 1 282 ? -20.798 0.931 23.562 1.00 88.88 282 SER A N 1
ATOM 2299 C CA . SER A 1 282 ? -21.309 0.575 24.889 1.00 88.88 282 SER A CA 1
ATOM 2300 C C . SER A 1 282 ? -21.273 1.758 25.861 1.00 88.88 282 SER A C 1
ATOM 2302 O O . SER A 1 282 ? -22.230 1.963 26.604 1.00 88.88 282 SER A O 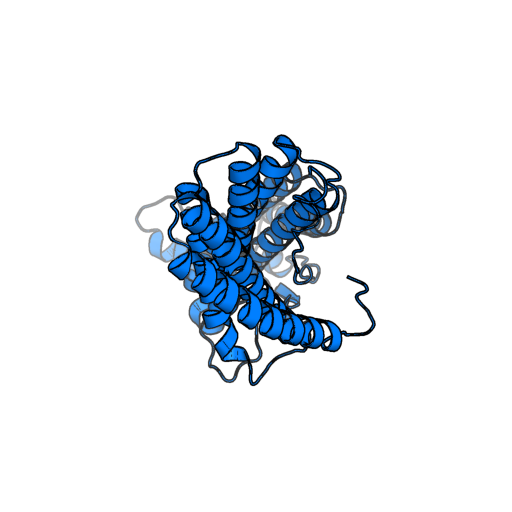1
ATOM 2304 N N . GLN A 1 283 ? -20.218 2.580 25.801 1.00 85.06 283 GLN A N 1
ATOM 2305 C CA . GLN A 1 283 ? -20.083 3.786 26.620 1.00 85.06 283 GLN A CA 1
ATOM 2306 C C . GLN A 1 283 ? -21.140 4.829 26.246 1.00 85.06 283 GLN A C 1
ATOM 2308 O O . GLN A 1 283 ? -21.768 5.410 27.127 1.00 85.06 283 GLN A O 1
ATOM 2313 N N . VAL A 1 284 ? -21.387 5.025 24.947 1.00 86.50 284 VAL A N 1
ATOM 2314 C CA . VAL A 1 284 ? -22.442 5.930 24.463 1.00 86.50 284 VAL A CA 1
ATOM 2315 C C . VAL A 1 284 ? -23.819 5.465 24.931 1.00 86.50 284 VAL A C 1
ATOM 2317 O O . VAL A 1 284 ? -24.587 6.262 25.460 1.00 86.50 284 VAL A O 1
ATOM 2320 N N . MET A 1 285 ? -24.128 4.174 24.780 1.00 89.19 285 MET A N 1
ATOM 2321 C CA . MET A 1 285 ? -25.422 3.611 25.180 1.00 89.19 285 MET A CA 1
ATOM 2322 C C . MET A 1 285 ? -25.637 3.676 26.693 1.00 89.19 285 MET A C 1
ATOM 2324 O O . MET A 1 285 ? -26.757 3.922 27.134 1.00 89.19 285 MET A O 1
ATOM 2328 N N . LEU A 1 286 ? -24.576 3.502 27.485 1.00 88.69 286 LEU A N 1
ATOM 2329 C CA . LEU A 1 286 ? -24.631 3.653 28.937 1.00 88.69 286 LEU A CA 1
ATOM 2330 C C . LEU A 1 286 ? -24.931 5.103 29.344 1.00 88.69 286 LEU A C 1
ATOM 2332 O O . LEU A 1 286 ? -25.783 5.324 30.197 1.00 88.69 286 LEU A O 1
ATOM 2336 N N . ASN A 1 287 ? -24.303 6.082 28.685 1.00 87.81 287 ASN A N 1
ATOM 2337 C CA . ASN A 1 287 ? -24.572 7.506 28.917 1.00 87.81 287 ASN A CA 1
ATOM 2338 C C . ASN A 1 287 ? -25.995 7.923 28.505 1.00 87.81 287 ASN A C 1
ATOM 2340 O O . ASN A 1 287 ? -26.505 8.921 28.997 1.00 87.81 287 ASN A O 1
ATOM 2344 N N . GLN A 1 288 ? -26.630 7.171 27.601 1.00 90.81 288 GLN A N 1
ATOM 2345 C CA . GLN A 1 288 ? -28.035 7.342 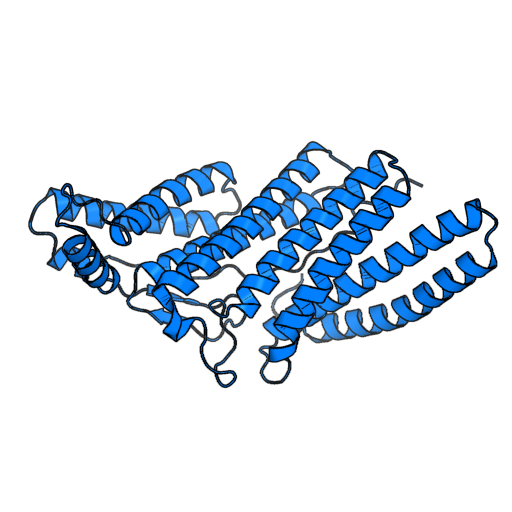27.212 1.00 90.81 288 GLN A CA 1
ATOM 2346 C C . GLN A 1 288 ? -29.003 6.525 28.087 1.00 90.81 288 GLN A C 1
ATOM 2348 O O . GLN A 1 288 ? -30.159 6.358 27.705 1.00 90.81 288 GLN A O 1
ATOM 2353 N N . GLU A 1 289 ? -28.530 5.942 29.194 1.00 91.88 289 GLU A N 1
ATOM 2354 C CA . GLU A 1 289 ? -29.311 5.094 30.111 1.00 91.88 289 GLU A CA 1
ATOM 2355 C C . GLU A 1 289 ? -29.903 3.830 29.449 1.00 91.88 289 GLU A C 1
ATOM 2357 O O . GLU A 1 289 ? -30.754 3.131 30.001 1.00 91.88 289 GLU A O 1
ATOM 2362 N N . LYS A 1 290 ? -29.397 3.450 28.269 1.00 93.44 290 LYS A N 1
ATOM 2363 C CA . LYS A 1 290 ? -29.794 2.242 27.531 1.00 93.44 290 LYS A CA 1
ATOM 2364 C C . LYS A 1 290 ? -28.956 1.041 27.971 1.00 93.44 290 LYS A C 1
ATOM 2366 O O . LYS A 1 290 ? -28.296 0.388 27.157 1.00 93.44 290 LYS A O 1
ATOM 2371 N N . CYS A 1 291 ? -29.007 0.708 29.260 1.00 91.75 291 CYS A N 1
ATOM 2372 C CA . CYS A 1 291 ? -28.165 -0.325 29.882 1.00 91.75 291 CYS A CA 1
ATOM 2373 C C . CYS A 1 291 ? -28.257 -1.702 29.193 1.00 91.75 291 CYS A C 1
ATOM 2375 O O . CYS A 1 291 ? -27.244 -2.381 29.042 1.00 91.75 291 CYS A O 1
ATOM 2377 N N . GLY A 1 292 ? -29.437 -2.103 28.702 1.00 94.19 292 GLY A N 1
ATOM 2378 C CA . GLY A 1 292 ? -29.603 -3.363 27.961 1.00 94.19 292 GLY A CA 1
ATOM 2379 C C . GLY A 1 292 ? -28.822 -3.408 26.639 1.00 94.19 292 GLY A C 1
ATOM 2380 O O . GLY A 1 292 ? -28.199 -4.420 26.315 1.00 94.19 292 GLY A O 1
ATOM 2381 N N . HIS A 1 293 ? -28.786 -2.292 25.903 1.00 92.00 293 HIS A N 1
ATOM 2382 C CA . HIS A 1 293 ? -28.008 -2.173 24.665 1.00 92.00 293 HIS A CA 1
ATOM 2383 C C . HIS A 1 293 ? -26.506 -2.119 24.960 1.00 92.00 293 HIS A C 1
ATOM 2385 O O . HIS A 1 293 ? -25.717 -2.753 24.257 1.00 92.00 293 HIS A O 1
ATOM 2391 N N . ALA A 1 294 ? -26.113 -1.426 26.034 1.00 91.00 294 ALA A N 1
ATOM 2392 C CA . ALA A 1 294 ? -24.729 -1.394 26.495 1.00 91.00 294 ALA A CA 1
ATOM 2393 C C . ALA A 1 294 ? -24.225 -2.800 26.876 1.00 91.00 294 ALA A C 1
ATOM 2395 O O . ALA A 1 294 ? -23.158 -3.211 26.420 1.00 91.00 294 ALA A O 1
ATOM 2396 N N . LEU A 1 295 ? -25.021 -3.578 27.622 1.00 93.00 295 LEU A N 1
ATOM 2397 C CA . LEU A 1 295 ? -24.700 -4.966 27.977 1.00 93.00 295 LEU A CA 1
ATOM 2398 C C . LEU A 1 295 ? -24.520 -5.854 26.744 1.00 93.00 295 LEU A C 1
ATOM 2400 O O . LEU A 1 295 ? -23.592 -6.661 26.707 1.00 93.00 295 LEU A O 1
ATOM 2404 N N . ARG A 1 296 ? -25.370 -5.696 25.720 1.00 94.12 296 ARG A N 1
ATOM 2405 C CA . ARG A 1 296 ? -25.208 -6.419 24.453 1.00 94.12 296 ARG A CA 1
ATOM 2406 C C . ARG A 1 296 ? -23.875 -6.081 23.784 1.00 94.12 296 ARG A C 1
ATOM 2408 O O . ARG A 1 296 ? -23.141 -6.997 23.441 1.00 94.12 296 ARG A O 1
ATOM 2415 N N . CYS A 1 297 ? -23.526 -4.799 23.673 1.00 91.38 297 CYS A N 1
ATOM 2416 C CA . CYS A 1 297 ? -22.253 -4.375 23.078 1.00 91.38 297 CYS A CA 1
ATOM 2417 C C . CYS A 1 297 ? -21.041 -4.955 23.828 1.00 91.38 297 CYS A C 1
ATOM 2419 O O . CYS A 1 297 ? -20.088 -5.409 23.205 1.00 91.38 297 CYS A O 1
ATOM 2421 N N . ILE A 1 298 ? -21.084 -4.997 25.164 1.00 92.19 298 ILE A N 1
ATOM 2422 C CA . ILE A 1 298 ? -20.011 -5.594 25.974 1.00 92.19 298 ILE A CA 1
ATOM 2423 C C . ILE A 1 298 ? -19.899 -7.113 25.763 1.00 92.19 298 ILE A C 1
ATOM 2425 O O . ILE A 1 298 ? -18.786 -7.643 25.770 1.00 92.19 298 ILE A O 1
ATOM 2429 N N . ARG A 1 299 ? -21.013 -7.824 25.543 1.00 93.50 299 ARG A N 1
ATOM 2430 C CA . ARG A 1 299 ? -20.972 -9.255 25.187 1.00 93.50 299 ARG A CA 1
ATOM 2431 C C . ARG A 1 299 ? -20.265 -9.474 23.849 1.00 93.50 299 ARG A C 1
ATOM 2433 O O . ARG A 1 299 ? -19.341 -10.280 23.805 1.00 93.50 299 ARG A O 1
ATOM 2440 N N . GLU A 1 300 ? -20.614 -8.693 22.825 1.00 92.88 300 GLU A N 1
ATOM 2441 C CA . GLU A 1 300 ? -19.940 -8.726 21.514 1.00 92.88 300 GLU A CA 1
ATOM 2442 C C . GLU A 1 300 ? -18.435 -8.424 21.651 1.00 92.88 300 GLU A C 1
ATOM 2444 O O . GLU A 1 300 ? -17.601 -9.131 21.087 1.00 92.88 300 GLU A O 1
ATOM 2449 N N . CYS A 1 301 ? -18.053 -7.441 22.482 1.00 90.94 301 CYS A N 1
ATOM 2450 C CA . CYS A 1 301 ? -16.644 -7.189 22.810 1.00 90.94 301 CYS A CA 1
ATOM 2451 C C . CYS A 1 301 ? -15.958 -8.420 23.415 1.00 90.94 301 CYS A C 1
ATOM 2453 O O . CYS A 1 301 ? -14.846 -8.757 23.020 1.00 90.94 301 CYS A O 1
ATOM 2455 N N . SER A 1 302 ? -16.588 -9.078 24.393 1.00 91.88 302 SER A N 1
ATOM 2456 C CA . SER A 1 302 ? -16.005 -10.235 25.083 1.00 91.88 302 SER A CA 1
ATOM 2457 C C . SER A 1 302 ? -15.767 -11.407 24.129 1.00 91.88 302 SER A C 1
ATOM 2459 O O . SER A 1 302 ? -14.712 -12.044 24.178 1.00 91.88 302 SER A O 1
ATOM 2461 N N . GLU A 1 303 ? -16.718 -11.678 23.236 1.00 93.62 303 GLU A N 1
ATOM 2462 C CA . GLU A 1 303 ? -16.580 -12.709 22.206 1.00 93.62 303 GLU A CA 1
ATOM 2463 C C . GLU A 1 303 ? -15.509 -12.339 21.174 1.00 93.62 303 GLU A C 1
ATOM 2465 O O . GLU A 1 303 ? -14.628 -13.156 20.883 1.00 93.62 303 GLU A O 1
ATOM 2470 N N . GLY A 1 304 ? -15.505 -11.087 20.710 1.00 91.81 304 GLY A N 1
ATOM 2471 C CA . GLY A 1 304 ? -14.488 -10.566 19.800 1.00 91.81 304 GLY A CA 1
ATOM 2472 C C . GLY A 1 304 ? -13.072 -10.630 20.383 1.00 91.81 304 GLY A C 1
ATOM 2473 O O . GLY A 1 304 ? -12.141 -11.025 19.684 1.00 91.81 304 GLY A O 1
ATOM 2474 N N . ILE A 1 305 ? -12.888 -10.356 21.682 1.00 92.00 305 ILE A N 1
ATOM 2475 C CA . ILE A 1 305 ? -11.586 -10.487 22.363 1.00 92.00 305 ILE A CA 1
ATOM 2476 C C . ILE A 1 305 ? -11.090 -11.939 22.340 1.00 92.00 305 ILE A C 1
ATOM 2478 O O . ILE A 1 305 ? -9.906 -12.176 22.093 1.00 92.00 305 ILE A O 1
ATOM 2482 N N . LYS A 1 306 ? -11.970 -12.929 22.545 1.00 93.38 306 LYS A N 1
ATOM 2483 C CA . LYS A 1 306 ? -11.586 -14.352 22.465 1.00 93.38 306 LYS A CA 1
ATOM 2484 C C . LYS A 1 306 ? -11.121 -14.726 21.058 1.00 93.38 306 LYS A C 1
ATOM 2486 O O . LYS A 1 306 ? -10.165 -15.487 20.910 1.00 93.38 306 LYS A O 1
ATOM 2491 N N . LEU A 1 307 ? -11.785 -14.207 20.023 1.00 92.50 307 LEU A N 1
ATOM 2492 C CA . LEU A 1 307 ? -11.367 -14.407 18.634 1.00 92.50 307 LEU A CA 1
ATOM 2493 C C . LEU A 1 307 ? -10.029 -13.712 18.349 1.00 92.50 307 LEU A C 1
ATOM 2495 O O . LEU A 1 307 ? -9.130 -14.329 17.779 1.00 92.50 307 LEU A O 1
ATOM 2499 N N . LEU A 1 308 ? -9.864 -12.473 18.813 1.00 90.94 308 LEU A N 1
ATOM 2500 C CA . LEU A 1 308 ? -8.627 -11.710 18.681 1.00 90.94 308 LEU A CA 1
ATOM 2501 C C . LEU A 1 308 ? -7.437 -12.453 19.306 1.00 90.94 308 LEU A C 1
ATOM 2503 O O . LEU A 1 308 ? -6.402 -12.588 18.665 1.00 90.94 308 LEU A O 1
ATOM 2507 N N . GLN A 1 309 ? -7.599 -13.024 20.504 1.00 90.81 309 GLN A N 1
ATOM 2508 C CA . GLN A 1 309 ? -6.564 -13.837 21.156 1.00 90.81 309 GLN A CA 1
ATOM 2509 C C . GLN A 1 309 ? -6.153 -15.062 20.325 1.00 90.81 309 GLN A C 1
ATOM 2511 O O . GLN A 1 309 ? -4.977 -15.425 20.302 1.00 90.81 309 GLN A O 1
ATOM 2516 N N . LYS A 1 310 ? -7.098 -15.709 19.629 1.00 91.38 310 LYS A N 1
ATOM 2517 C CA . LYS A 1 310 ? -6.783 -16.819 18.713 1.00 91.38 310 LYS A CA 1
ATOM 2518 C C . LYS A 1 310 ? -5.981 -16.329 17.506 1.00 91.38 310 LYS A C 1
ATOM 2520 O O . LYS A 1 310 ? -4.994 -16.966 17.149 1.00 91.38 310 LYS A O 1
ATOM 2525 N N . LEU A 1 311 ? -6.379 -15.202 16.913 1.00 89.38 311 LEU A N 1
ATOM 2526 C CA . LEU A 1 311 ? -5.694 -14.601 15.763 1.00 89.38 311 LEU A CA 1
ATOM 2527 C C . LEU A 1 311 ? -4.278 -14.128 16.114 1.00 89.38 311 LEU A C 1
ATOM 2529 O O . LEU A 1 311 ? -3.363 -14.341 15.325 1.00 89.38 311 LEU A O 1
ATOM 2533 N N . VAL A 1 312 ? -4.072 -13.554 17.305 1.00 89.69 312 VAL A N 1
ATOM 2534 C CA . VAL A 1 312 ? -2.739 -13.171 17.806 1.00 89.69 312 VAL A CA 1
ATOM 2535 C C . VAL A 1 312 ? -1.825 -14.393 17.878 1.00 89.69 312 VAL A C 1
ATOM 2537 O O . VAL A 1 312 ? -0.750 -14.379 17.289 1.00 89.69 312 VAL A O 1
ATOM 2540 N N . LYS A 1 313 ? -2.284 -15.496 18.485 1.00 88.56 313 LYS A N 1
ATOM 2541 C CA . LYS A 1 313 ? -1.506 -16.746 18.541 1.00 88.56 313 LYS A CA 1
ATOM 2542 C C . LYS A 1 313 ? -1.189 -17.303 17.151 1.00 88.56 313 LYS A C 1
ATOM 2544 O O . LYS A 1 313 ? -0.096 -17.806 16.922 1.00 88.56 313 LYS A O 1
ATOM 2549 N N . GLN A 1 314 ? -2.129 -17.224 16.207 1.00 86.81 314 GLN A N 1
ATOM 2550 C CA . GLN A 1 314 ? -1.882 -17.632 14.817 1.00 86.81 314 GLN A CA 1
ATOM 2551 C C . GLN A 1 314 ? -0.825 -16.748 14.147 1.00 86.81 314 GLN A C 1
ATOM 2553 O O . GLN A 1 314 ? 0.053 -17.258 13.451 1.00 86.81 314 GLN A O 1
ATOM 2558 N N . PHE A 1 315 ? -0.878 -15.439 14.389 1.00 85.75 315 PHE A N 1
ATOM 2559 C CA . PHE A 1 315 ? 0.094 -14.488 13.867 1.00 85.75 315 PHE A CA 1
ATOM 2560 C C . PHE A 1 315 ? 1.495 -14.740 14.448 1.00 85.75 315 PHE A C 1
ATOM 2562 O O . PHE A 1 315 ? 2.469 -14.810 13.698 1.00 85.75 315 PHE A O 1
ATOM 2569 N N . GLU A 1 316 ? 1.601 -14.973 15.756 1.00 84.50 316 GLU A N 1
ATOM 2570 C CA . GLU A 1 316 ? 2.848 -15.342 16.439 1.00 84.50 316 GLU A CA 1
ATOM 2571 C C . GLU A 1 316 ? 3.401 -16.690 15.956 1.00 84.50 316 GLU A C 1
ATOM 2573 O O . GLU A 1 316 ? 4.594 -16.823 15.710 1.00 84.50 316 GLU A O 1
ATOM 2578 N N . ASN A 1 317 ? 2.557 -17.686 15.709 1.00 79.50 317 ASN A N 1
ATOM 2579 C CA . ASN A 1 317 ? 3.029 -18.988 15.227 1.00 79.50 317 ASN A CA 1
ATOM 2580 C C . ASN A 1 317 ? 3.458 -18.975 13.750 1.00 79.50 317 ASN A C 1
ATOM 2582 O O . ASN A 1 317 ? 4.141 -19.890 13.300 1.00 79.50 317 ASN A O 1
ATOM 2586 N N . SER A 1 318 ? 3.104 -17.936 12.987 1.00 68.19 318 SER A N 1
ATOM 2587 C CA . SER A 1 318 ? 3.506 -17.774 11.580 1.00 68.19 318 SER A CA 1
ATOM 2588 C C . SER A 1 318 ? 4.944 -17.245 11.389 1.00 68.19 318 SER A C 1
ATOM 2590 O O . SER A 1 318 ? 5.305 -16.792 10.300 1.00 68.19 318 SER A O 1
ATOM 2592 N N . HIS A 1 319 ? 5.782 -17.273 12.434 1.00 56.56 319 HIS A N 1
ATOM 2593 C CA . HIS A 1 319 ? 7.148 -16.750 12.391 1.00 56.56 319 HIS A CA 1
ATOM 2594 C C . HIS A 1 319 ? 8.102 -17.602 11.539 1.00 56.56 319 HIS A C 1
ATOM 2596 O O . HIS A 1 319 ? 8.328 -18.782 11.791 1.00 56.56 319 HIS A O 1
ATOM 2602 N N . SER A 1 320 ? 8.754 -16.934 10.586 1.00 45.12 320 SER A N 1
ATOM 2603 C CA . SER A 1 320 ? 10.070 -17.314 10.068 1.00 45.12 320 SER A CA 1
ATOM 2604 C C . SER A 1 320 ? 11.143 -16.746 11.017 1.00 45.12 320 SER A C 1
ATOM 2606 O O . SER A 1 320 ? 10.985 -15.605 11.462 1.00 45.12 320 SER A O 1
ATOM 2608 N N . PRO A 1 321 ? 12.237 -17.472 11.317 1.00 35.84 321 PRO A N 1
ATOM 2609 C CA . PRO A 1 321 ? 13.246 -17.101 12.324 1.00 35.84 321 PRO A CA 1
ATOM 2610 C C . PRO A 1 321 ? 14.031 -15.798 12.058 1.00 35.84 321 PRO A C 1
ATOM 2612 O O . PRO A 1 321 ? 14.932 -15.466 12.825 1.00 35.84 321 PRO A O 1
ATOM 2615 N N . HIS A 1 322 ? 13.707 -15.033 11.009 1.00 35.81 322 HIS A N 1
ATOM 2616 C CA . HIS A 1 322 ? 14.479 -13.858 10.593 1.00 35.81 322 HIS A CA 1
ATOM 2617 C C . HIS A 1 322 ? 13.832 -12.484 10.802 1.00 35.81 322 HIS A C 1
ATOM 2619 O O . HIS A 1 322 ? 14.524 -11.493 10.595 1.00 35.81 322 HIS A O 1
ATOM 2625 N N . ASN A 1 323 ? 12.589 -12.377 11.280 1.00 37.91 323 ASN A N 1
ATOM 2626 C CA . ASN A 1 323 ? 11.992 -11.068 11.583 1.00 37.91 323 ASN A CA 1
ATOM 2627 C C . ASN A 1 323 ? 11.546 -11.004 13.050 1.00 37.91 323 ASN A C 1
ATOM 2629 O O . ASN A 1 323 ? 10.493 -11.533 13.392 1.00 37.91 323 ASN A O 1
ATOM 2633 N N . LYS A 1 324 ? 12.344 -10.333 13.893 1.00 30.59 324 LYS A N 1
ATOM 2634 C CA . LYS A 1 324 ? 11.973 -9.905 15.256 1.00 30.59 324 LYS A CA 1
ATOM 2635 C C . LYS A 1 324 ? 11.135 -8.606 15.219 1.00 30.59 324 LYS A C 1
ATOM 2637 O O . LYS A 1 324 ? 11.485 -7.647 15.900 1.00 30.59 324 LYS A O 1
ATOM 2642 N N . GLU A 1 325 ? 10.103 -8.556 14.370 1.00 36.16 325 GLU A N 1
ATOM 2643 C CA . GLU A 1 325 ? 9.115 -7.453 14.305 1.00 36.16 325 GLU A CA 1
ATOM 2644 C C . GLU A 1 325 ? 7.789 -7.864 14.946 1.00 36.16 325 GLU A C 1
ATOM 2646 O O . GLU A 1 325 ? 7.246 -8.922 14.531 1.00 36.16 325 GLU A O 1
#

Nearest PDB structures (foldseek):
  5crv-assembly1_A  TM=8.077E-01  e=9.545E-08  Homo sapiens
  5mk2-assembly2_B  TM=7.626E-01  e=5.330E-08  Homo sapiens
  3c3r-assembly1_A  TM=6.920E-01  e=8.344E-08  unclassified
  2xs1-assembly1_A  TM=7.110E-01  e=3.061E-07  Homo sapiens
  3j8c-assembly1_C  TM=1.665E-01  e=2.598E+00  Homo sapiens

Radius of gyration: 22.89 Å; Cα contacts (8 Å, |Δi|>4): 398; chains: 1; bounding box: 54×40×71 Å